Protein AF-A0A966TBZ7-F1 (afdb_monomer_lite)

Structure (mmCIF, N/CA/C/O backbone):
data_AF-A0A966TBZ7-F1
#
_entry.id   AF-A0A966TBZ7-F1
#
loop_
_atom_site.group_PDB
_atom_site.id
_atom_site.type_symbol
_atom_site.label_atom_id
_atom_site.label_alt_id
_atom_site.label_comp_id
_atom_site.label_asym_id
_atom_site.l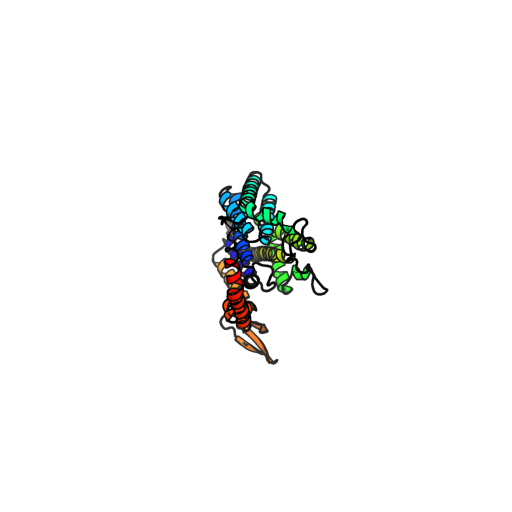abel_entity_id
_atom_site.label_seq_id
_atom_site.pdbx_PDB_ins_code
_atom_site.Cartn_x
_atom_site.Cartn_y
_atom_site.Cartn_z
_atom_site.occupancy
_atom_site.B_iso_or_equiv
_atom_site.auth_seq_id
_atom_site.auth_comp_id
_atom_site.auth_asym_id
_atom_site.auth_atom_id
_atom_site.pdbx_PDB_model_num
ATOM 1 N N . PHE A 1 1 ? -7.008 -2.023 19.910 1.00 55.25 1 PHE A N 1
ATOM 2 C CA . PHE A 1 1 ? -7.250 -2.428 18.511 1.00 55.25 1 PHE A CA 1
ATOM 3 C C . PHE A 1 1 ? -5.936 -2.998 17.977 1.00 55.25 1 PHE A C 1
ATOM 5 O O . PHE A 1 1 ? -4.945 -2.285 18.073 1.00 55.25 1 PHE A O 1
ATOM 12 N N . PRO A 1 2 ? -5.896 -4.244 17.483 1.00 62.69 2 PRO A N 1
ATOM 13 C CA . PRO A 1 2 ? -4.699 -4.915 16.945 1.00 62.69 2 PRO A CA 1
ATOM 14 C C . PRO A 1 2 ? -4.428 -4.479 15.497 1.00 62.69 2 PRO A C 1
ATOM 16 O O . PRO A 1 2 ? -4.454 -5.266 14.552 1.00 62.69 2 PRO A O 1
ATOM 19 N N . ILE A 1 3 ? -4.337 -3.166 15.287 1.00 76.56 3 ILE A N 1
ATOM 20 C CA . ILE A 1 3 ? -4.170 -2.611 13.941 1.00 76.56 3 ILE A CA 1
ATOM 21 C C . ILE A 1 3 ? -2.874 -3.137 13.303 1.00 76.56 3 ILE A C 1
ATOM 23 O O . ILE A 1 3 ? -2.962 -3.589 12.166 1.00 76.56 3 ILE A O 1
ATOM 27 N N . PRO A 1 4 ? -1.714 -3.176 13.992 1.00 82.31 4 PRO A N 1
ATOM 28 C CA . PRO A 1 4 ? -0.469 -3.634 13.375 1.00 82.31 4 PRO A CA 1
ATOM 29 C C . PRO A 1 4 ? -0.543 -5.055 12.800 1.00 82.31 4 PRO A C 1
ATOM 31 O O . PRO A 1 4 ? -0.144 -5.265 11.661 1.00 82.31 4 PRO A O 1
ATOM 34 N N . GLU A 1 5 ? -1.102 -6.016 13.536 1.00 85.31 5 GLU A N 1
ATOM 35 C CA . GLU A 1 5 ? -1.188 -7.417 13.110 1.00 85.31 5 GLU A CA 1
ATOM 36 C C . GLU A 1 5 ? -2.083 -7.580 11.875 1.00 85.31 5 GLU A C 1
ATOM 38 O O . GLU A 1 5 ? -1.737 -8.291 10.931 1.00 85.31 5 GLU A O 1
ATOM 43 N N . LEU A 1 6 ? -3.217 -6.874 11.850 1.00 86.88 6 LEU A N 1
ATOM 44 C CA . LEU A 1 6 ? -4.130 -6.864 10.707 1.00 86.88 6 LEU A CA 1
ATOM 45 C C . LEU A 1 6 ? -3.491 -6.208 9.476 1.00 86.88 6 LEU A C 1
ATOM 47 O O . LEU A 1 6 ? -3.660 -6.702 8.361 1.00 86.88 6 LEU A O 1
ATOM 51 N N . LEU A 1 7 ? -2.725 -5.129 9.665 1.00 90.50 7 LEU A N 1
ATOM 52 C CA . LEU A 1 7 ? -1.999 -4.481 8.573 1.00 90.50 7 LEU A CA 1
ATOM 53 C C . LEU A 1 7 ? -0.899 -5.382 8.003 1.00 90.50 7 LEU A C 1
ATOM 55 O O . LEU A 1 7 ? -0.680 -5.369 6.792 1.00 90.50 7 LEU A O 1
ATOM 59 N N . THR A 1 8 ? -0.256 -6.213 8.826 1.00 90.38 8 THR A N 1
ATOM 60 C CA . THR A 1 8 ? 0.705 -7.218 8.346 1.00 90.38 8 THR A CA 1
ATOM 61 C C . THR A 1 8 ? 0.024 -8.224 7.421 1.00 90.38 8 THR A C 1
ATOM 63 O O . THR A 1 8 ? 0.520 -8.483 6.328 1.00 90.38 8 THR A O 1
ATOM 66 N N . LEU A 1 9 ? -1.150 -8.737 7.800 1.00 90.25 9 LEU A N 1
ATOM 67 C CA . LEU A 1 9 ? -1.912 -9.672 6.962 1.00 90.25 9 LEU A CA 1
ATOM 68 C C . LEU A 1 9 ? -2.377 -9.017 5.658 1.00 90.25 9 LEU A C 1
ATOM 70 O O . LEU A 1 9 ? -2.267 -9.615 4.592 1.00 90.25 9 LEU A O 1
ATOM 74 N N . ALA A 1 10 ? -2.823 -7.763 5.723 1.00 93.69 10 ALA A N 1
ATOM 75 C CA . ALA A 1 10 ? -3.178 -6.994 4.536 1.00 93.69 10 ALA A CA 1
ATOM 76 C C . ALA A 1 10 ? -1.975 -6.740 3.610 1.00 93.69 10 ALA A C 1
ATOM 78 O O . ALA A 1 10 ? -2.114 -6.798 2.391 1.00 93.69 10 ALA A O 1
ATOM 79 N N . SER A 1 11 ? -0.791 -6.509 4.185 1.00 93.88 11 SER A N 1
ATOM 80 C CA . SER A 1 11 ? 0.458 -6.345 3.434 1.00 93.88 11 SER A CA 1
ATOM 81 C C . SER A 1 11 ? 0.825 -7.626 2.688 1.00 93.88 11 SER A C 1
ATOM 83 O O . SER A 1 11 ? 1.231 -7.551 1.535 1.00 93.88 11 SER A O 1
ATOM 85 N N . VAL A 1 12 ? 0.622 -8.803 3.292 1.00 93.50 12 VAL A N 1
ATOM 86 C CA . VAL A 1 12 ? 0.826 -10.093 2.609 1.00 93.50 12 VAL A CA 1
ATOM 87 C C . VAL A 1 12 ? -0.109 -10.230 1.406 1.00 93.50 12 VAL A C 1
ATOM 89 O O . VAL A 1 12 ? 0.354 -10.574 0.325 1.00 93.50 12 VAL A O 1
ATOM 92 N N . VAL A 1 13 ? -1.398 -9.900 1.552 1.00 93.94 13 VAL A N 1
ATOM 93 C CA . VAL A 1 13 ? -2.348 -9.932 0.422 1.00 93.94 13 VAL A CA 1
ATOM 94 C C . VAL A 1 13 ? -1.907 -8.986 -0.701 1.00 93.94 13 VAL A C 1
ATOM 96 O O . VAL A 1 13 ? -1.895 -9.388 -1.858 1.00 93.94 13 VAL A O 1
ATOM 99 N N . PHE A 1 14 ? -1.481 -7.764 -0.365 1.00 95.38 14 PHE A N 1
ATOM 100 C CA . PHE A 1 14 ? -0.958 -6.800 -1.338 1.00 95.38 14 PHE A CA 1
ATOM 101 C C . PHE A 1 14 ? 0.307 -7.301 -2.056 1.00 95.38 14 PHE A C 1
ATOM 103 O O . PHE A 1 14 ? 0.443 -7.122 -3.263 1.00 95.38 14 PHE A O 1
ATOM 110 N N . LEU A 1 15 ? 1.232 -7.943 -1.334 1.00 94.44 15 LEU A N 1
ATOM 111 C CA . LEU A 1 15 ? 2.479 -8.455 -1.909 1.00 94.44 15 LEU A CA 1
ATOM 112 C C . LEU A 1 15 ? 2.244 -9.539 -2.970 1.00 94.44 15 LEU A C 1
ATOM 114 O O . LEU A 1 15 ? 2.992 -9.585 -3.948 1.00 94.44 15 LEU A O 1
ATOM 118 N N . TYR A 1 16 ? 1.216 -10.372 -2.787 1.00 92.12 16 TYR A N 1
ATOM 119 C CA . TYR A 1 16 ? 0.833 -11.455 -3.702 1.00 92.12 16 TYR A CA 1
ATOM 120 C C . TYR A 1 16 ? -0.204 -11.049 -4.761 1.00 92.12 16 TYR A C 1
ATOM 122 O O . TYR A 1 16 ? -0.665 -11.896 -5.525 1.00 92.12 16 TYR A O 1
ATOM 130 N N . ASP A 1 17 ? -0.591 -9.775 -4.825 1.00 91.19 17 ASP A N 1
ATOM 131 C CA . ASP A 1 17 ? -1.503 -9.285 -5.854 1.00 91.19 17 ASP A CA 1
ATOM 132 C C . ASP A 1 17 ? -0.815 -9.314 -7.228 1.00 91.19 17 ASP A C 1
ATOM 134 O O . ASP A 1 17 ? 0.108 -8.548 -7.476 1.00 91.19 17 ASP A O 1
ATOM 138 N N . GLU A 1 18 ? -1.254 -10.193 -8.128 1.00 88.25 18 GLU A N 1
ATOM 139 C CA . GLU A 1 18 ? -0.713 -10.328 -9.489 1.00 88.25 18 GLU A CA 1
ATOM 140 C C . GLU A 1 18 ? -1.414 -9.429 -10.525 1.00 88.25 18 GLU A C 1
ATOM 142 O O . GLU A 1 18 ? -1.103 -9.505 -11.713 1.00 88.25 18 GLU A O 1
ATOM 147 N N . SER A 1 19 ? -2.356 -8.570 -10.116 1.00 89.06 19 SER A N 1
ATOM 148 C CA . SER A 1 19 ? -3.121 -7.723 -11.048 1.00 89.06 19 SER A CA 1
ATOM 149 C C . SER A 1 19 ? -2.297 -6.609 -11.709 1.00 89.06 19 SER A C 1
ATOM 151 O O . SER A 1 19 ? -2.733 -6.001 -12.687 1.00 89.06 19 SER A O 1
ATOM 153 N N . PHE A 1 20 ? -1.090 -6.345 -11.206 1.00 90.88 20 PHE A N 1
ATOM 154 C CA . PHE A 1 20 ? -0.140 -5.393 -11.773 1.00 90.88 20 PHE A CA 1
ATOM 155 C C . PHE A 1 20 ? 1.296 -5.874 -11.572 1.00 90.88 20 PHE A C 1
ATOM 157 O O . PHE A 1 20 ? 1.606 -6.559 -10.602 1.00 90.88 20 PHE A O 1
ATOM 164 N N . THR A 1 21 ? 2.197 -5.505 -12.481 1.00 87.56 21 THR A N 1
ATOM 165 C CA . THR A 1 21 ? 3.523 -6.144 -12.533 1.00 87.56 21 THR A CA 1
ATOM 166 C C . THR A 1 21 ? 4.695 -5.174 -12.672 1.00 87.56 21 THR A C 1
ATOM 168 O O . THR A 1 21 ? 5.832 -5.589 -12.509 1.00 87.56 21 THR A O 1
ATOM 171 N N . ILE A 1 22 ? 4.435 -3.889 -12.939 1.00 87.62 22 ILE A N 1
ATOM 172 C CA . ILE A 1 22 ? 5.467 -2.848 -13.126 1.00 87.62 22 ILE A CA 1
ATOM 173 C C . ILE A 1 22 ? 5.133 -1.535 -12.402 1.00 87.62 22 ILE A C 1
ATOM 175 O O . ILE A 1 22 ? 5.799 -0.519 -12.593 1.00 87.62 22 ILE A O 1
ATOM 179 N N . TYR A 1 23 ? 4.062 -1.508 -11.602 1.00 91.44 23 TYR A N 1
ATOM 180 C CA . TYR A 1 23 ? 3.631 -0.269 -10.946 1.00 91.44 23 TYR A CA 1
ATOM 181 C C . TYR A 1 23 ? 4.418 0.004 -9.660 1.00 91.44 23 TYR A C 1
ATOM 183 O O . TYR A 1 23 ? 4.692 1.170 -9.376 1.00 91.44 23 TYR A O 1
ATOM 191 N N . GLY A 1 24 ? 4.840 -1.039 -8.936 1.00 92.31 24 GLY A N 1
ATOM 192 C CA . GLY A 1 24 ? 5.682 -0.943 -7.738 1.00 92.31 24 GLY A CA 1
ATOM 193 C C . GLY A 1 24 ? 5.082 -1.618 -6.499 1.00 92.31 24 GLY A C 1
ATOM 194 O O . GLY A 1 24 ? 3.872 -1.633 -6.306 1.00 92.31 24 GLY A O 1
ATOM 195 N N . GLY A 1 25 ? 5.936 -2.145 -5.618 1.00 91.62 25 GLY A N 1
ATOM 196 C CA . GLY A 1 25 ? 5.582 -2.519 -4.241 1.00 91.62 25 GLY A CA 1
ATOM 197 C C . GLY A 1 25 ? 5.135 -3.965 -4.003 1.00 91.62 25 GLY A C 1
ATOM 198 O O . GLY A 1 25 ? 5.390 -4.470 -2.914 1.00 91.62 25 GLY A O 1
ATOM 199 N N . ASN A 1 26 ? 4.512 -4.637 -4.974 1.00 94.38 26 ASN A N 1
ATOM 200 C CA . ASN A 1 26 ? 4.224 -6.077 -4.893 1.00 94.38 26 ASN A CA 1
ATOM 201 C C . ASN A 1 26 ? 5.410 -6.923 -5.393 1.00 94.38 26 ASN A C 1
ATOM 203 O O . ASN A 1 26 ? 6.320 -6.403 -6.043 1.00 94.38 26 ASN A O 1
ATOM 207 N N . ILE A 1 27 ? 5.378 -8.236 -5.135 1.00 92.56 27 ILE A N 1
ATOM 208 C CA . ILE A 1 27 ? 6.477 -9.156 -5.479 1.00 92.56 27 ILE A CA 1
ATOM 209 C C . ILE A 1 27 ? 6.773 -9.127 -6.982 1.00 92.56 27 ILE A C 1
ATOM 211 O O . ILE A 1 27 ? 7.938 -9.068 -7.376 1.00 92.56 27 ILE A O 1
ATOM 215 N N . ALA A 1 28 ? 5.730 -9.115 -7.817 1.00 90.31 28 ALA A N 1
ATOM 216 C CA . ALA A 1 28 ? 5.886 -8.996 -9.259 1.00 90.31 28 ALA A CA 1
ATOM 217 C C . ALA A 1 28 ? 6.684 -7.735 -9.623 1.00 90.31 28 ALA A C 1
ATOM 219 O O . ALA A 1 28 ? 7.756 -7.842 -10.211 1.00 90.31 28 ALA A O 1
ATOM 220 N N . SER A 1 29 ? 6.242 -6.550 -9.194 1.00 92.00 29 SER A N 1
ATOM 221 C CA . SER A 1 29 ? 6.941 -5.297 -9.505 1.00 92.00 29 SER A CA 1
ATOM 222 C C . SER A 1 29 ? 8.378 -5.287 -8.991 1.00 92.00 29 SER A C 1
ATOM 224 O O . SER A 1 29 ? 9.271 -4.825 -9.698 1.00 92.00 29 SER A O 1
ATOM 226 N N . THR A 1 30 ? 8.640 -5.830 -7.798 1.00 91.50 30 THR A N 1
ATOM 227 C CA . THR A 1 30 ? 10.013 -5.972 -7.294 1.00 91.50 30 THR A CA 1
ATOM 228 C C . THR A 1 30 ? 10.869 -6.803 -8.254 1.00 91.50 30 THR A C 1
ATOM 230 O O . THR A 1 30 ? 11.986 -6.408 -8.575 1.00 91.50 30 THR A O 1
ATOM 233 N N . MET A 1 31 ? 10.338 -7.915 -8.768 1.00 87.56 31 MET A N 1
ATOM 234 C CA . MET A 1 31 ? 11.021 -8.765 -9.748 1.00 87.56 31 MET A CA 1
ATOM 235 C C . MET A 1 31 ? 11.154 -8.135 -11.139 1.00 87.56 31 MET A C 1
ATOM 237 O O . MET A 1 31 ? 12.095 -8.477 -11.853 1.00 87.56 31 MET A O 1
ATOM 241 N N . ALA A 1 32 ? 10.298 -7.171 -11.488 1.00 87.12 32 ALA A N 1
ATOM 242 C CA . ALA A 1 32 ? 10.442 -6.340 -12.685 1.00 87.12 32 ALA A CA 1
ATOM 243 C C . ALA A 1 32 ? 11.522 -5.247 -12.564 1.00 87.12 32 ALA A C 1
ATOM 245 O O . ALA A 1 32 ? 11.797 -4.560 -13.545 1.00 87.12 32 ALA A O 1
ATOM 246 N N . GLY A 1 33 ? 12.130 -5.067 -11.384 1.00 87.62 33 GLY A N 1
ATOM 247 C CA . GLY A 1 33 ? 13.179 -4.071 -11.144 1.00 87.62 33 GLY A CA 1
ATOM 248 C C . GLY A 1 33 ? 12.802 -2.950 -10.170 1.00 87.62 33 GLY A C 1
ATOM 249 O O . GLY A 1 33 ? 13.638 -2.102 -9.867 1.00 87.62 33 GLY A O 1
ATOM 250 N N . GLU A 1 34 ? 11.588 -2.949 -9.609 1.00 91.31 34 GLU A N 1
ATOM 251 C CA . GLU A 1 34 ? 11.092 -1.909 -8.687 1.00 91.31 34 GLU A CA 1
ATOM 252 C C . GLU A 1 34 ? 11.569 -2.111 -7.231 1.00 91.31 34 GLU A C 1
ATOM 254 O O . GLU A 1 34 ? 10.805 -2.024 -6.258 1.00 91.31 34 GLU A O 1
ATOM 259 N N . PHE A 1 35 ? 12.859 -2.405 -7.057 1.00 91.50 35 PHE A N 1
ATOM 260 C CA . PHE A 1 35 ? 13.475 -2.668 -5.751 1.00 91.50 35 PHE A CA 1
ATOM 261 C C . PHE A 1 35 ? 13.463 -1.431 -4.848 1.00 91.50 35 PHE A C 1
ATOM 263 O O . PHE A 1 35 ? 13.034 -1.492 -3.694 1.00 91.50 35 PHE A O 1
ATOM 270 N N . SER A 1 36 ? 13.889 -0.289 -5.389 1.00 94.69 36 SER A N 1
ATOM 271 C CA . SER A 1 36 ? 13.936 0.993 -4.679 1.00 94.69 36 SER A CA 1
ATOM 272 C C . SER A 1 36 ? 12.542 1.462 -4.254 1.00 94.69 36 SER A C 1
ATOM 274 O O . SER A 1 36 ? 12.377 1.965 -3.140 1.00 94.69 36 SER A O 1
ATOM 276 N N . PHE A 1 37 ? 11.517 1.209 -5.077 1.00 95.62 37 PHE A N 1
ATOM 277 C CA . PHE A 1 37 ? 10.117 1.448 -4.720 1.00 95.62 37 PHE A CA 1
ATOM 278 C C . PHE A 1 37 ? 9.720 0.634 -3.484 1.00 95.62 37 PHE A C 1
ATOM 280 O O . PHE A 1 37 ? 9.142 1.173 -2.545 1.00 95.62 37 PHE A O 1
ATOM 287 N N . SER A 1 38 ? 10.058 -0.657 -3.462 1.00 95.44 38 SER A N 1
ATOM 288 C CA . SER A 1 38 ? 9.692 -1.589 -2.384 1.00 95.44 38 SER A CA 1
ATOM 289 C C . SER A 1 38 ? 10.377 -1.239 -1.053 1.00 95.44 38 SER A C 1
ATOM 291 O O . SER A 1 38 ? 9.741 -1.254 0.007 1.00 95.44 38 SER A O 1
ATOM 293 N N . ILE A 1 39 ? 11.654 -0.838 -1.107 1.00 96.56 39 ILE A N 1
AT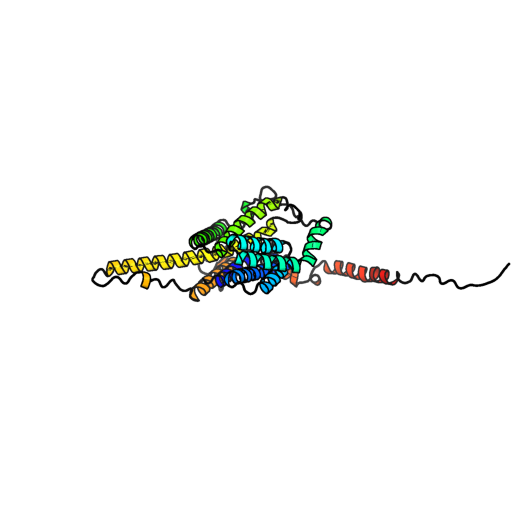OM 294 C CA . ILE A 1 39 ? 12.401 -0.305 0.047 1.00 96.56 39 ILE A CA 1
ATOM 295 C C . ILE A 1 39 ? 11.732 0.974 0.559 1.00 96.56 39 ILE A C 1
ATOM 297 O O . ILE A 1 39 ? 11.425 1.098 1.747 1.00 96.56 39 ILE A O 1
ATOM 301 N N . SER A 1 40 ? 11.457 1.913 -0.349 1.00 97.75 40 SER A N 1
ATOM 302 C CA . SER A 1 40 ? 10.842 3.193 -0.013 1.00 97.75 40 SER A CA 1
ATOM 303 C C . SER A 1 40 ? 9.450 3.028 0.602 1.00 97.75 40 SER A C 1
ATOM 305 O O . SER A 1 40 ? 9.147 3.680 1.602 1.00 97.75 40 SER A O 1
ATOM 307 N N . LEU A 1 41 ? 8.625 2.129 0.053 1.00 97.38 41 LEU A N 1
ATOM 308 C CA . LEU A 1 41 ? 7.280 1.831 0.544 1.00 97.38 41 LEU A CA 1
ATOM 309 C C . LEU A 1 41 ? 7.315 1.226 1.952 1.00 97.38 41 LEU A C 1
ATOM 311 O O . LEU A 1 41 ? 6.538 1.633 2.814 1.00 97.38 41 LEU A O 1
ATOM 315 N N . SER A 1 42 ? 8.252 0.312 2.215 1.00 96.25 42 SER A N 1
ATOM 316 C CA . SER A 1 42 ? 8.445 -0.272 3.549 1.00 96.25 42 SER A CA 1
ATOM 317 C C . SER A 1 42 ? 8.807 0.801 4.583 1.00 96.25 42 SER A C 1
ATOM 319 O O . SER A 1 42 ? 8.218 0.862 5.666 1.00 96.25 42 SER A O 1
ATOM 321 N N . LEU A 1 43 ? 9.722 1.709 4.221 1.00 98.19 43 LEU A N 1
ATOM 322 C CA . LEU A 1 43 ? 10.076 2.866 5.047 1.00 98.19 43 LEU A CA 1
ATOM 323 C C . LEU A 1 43 ? 8.900 3.837 5.216 1.00 98.19 43 LEU A C 1
ATOM 325 O O . LEU A 1 43 ? 8.737 4.393 6.298 1.00 98.19 43 LEU A O 1
ATOM 329 N N . ALA A 1 44 ? 8.057 4.022 4.195 1.00 97.81 44 ALA A N 1
ATOM 330 C CA . ALA A 1 44 ? 6.873 4.878 4.271 1.00 97.81 44 ALA A CA 1
ATOM 331 C C . ALA A 1 44 ? 5.853 4.339 5.283 1.00 97.81 44 ALA A C 1
ATOM 333 O O . ALA A 1 44 ? 5.378 5.092 6.132 1.00 97.81 44 ALA A O 1
ATOM 334 N N . VAL A 1 45 ? 5.559 3.033 5.255 1.00 95.88 45 VAL A N 1
ATOM 335 C CA . VAL A 1 45 ? 4.648 2.388 6.219 1.00 95.88 45 VAL A CA 1
ATOM 336 C C . VAL A 1 45 ? 5.180 2.526 7.650 1.00 95.88 45 VAL A C 1
ATOM 338 O O . VAL A 1 45 ? 4.437 2.936 8.547 1.00 95.88 45 VAL A O 1
ATOM 341 N N . LEU A 1 46 ? 6.479 2.278 7.864 1.00 96.38 46 LEU A N 1
ATOM 342 C CA . LEU A 1 46 ? 7.133 2.527 9.154 1.00 96.38 46 LEU A CA 1
ATOM 343 C C . LEU A 1 46 ? 7.045 4.010 9.556 1.00 96.38 46 LEU A C 1
ATOM 345 O O . LEU A 1 46 ? 6.724 4.329 10.702 1.00 96.38 46 LEU A O 1
ATOM 349 N N . GLY A 1 47 ? 7.291 4.916 8.609 1.00 97.12 47 GLY A N 1
ATOM 350 C CA . GLY A 1 47 ? 7.210 6.362 8.785 1.00 97.12 47 GLY A CA 1
ATOM 351 C C . GLY A 1 47 ? 5.825 6.820 9.238 1.00 97.12 47 GLY A C 1
ATOM 352 O O . GLY A 1 47 ? 5.729 7.591 10.191 1.00 97.12 47 GLY A O 1
ATOM 353 N N . PHE A 1 48 ? 4.749 6.296 8.642 1.00 96.69 48 PHE A N 1
ATOM 354 C CA . PHE A 1 48 ? 3.380 6.587 9.073 1.00 96.69 48 PHE A CA 1
ATOM 355 C C . PHE A 1 48 ? 3.088 6.059 10.479 1.00 96.69 48 PHE A C 1
ATOM 357 O O . PHE A 1 48 ? 2.506 6.782 11.287 1.00 96.69 48 PHE A O 1
ATOM 364 N N . GLY A 1 49 ? 3.544 4.849 10.818 1.00 94.81 49 GLY A N 1
ATOM 365 C CA . GLY A 1 49 ? 3.426 4.318 12.180 1.00 94.81 49 GLY A CA 1
ATOM 366 C C . GLY A 1 49 ? 4.130 5.202 13.217 1.00 94.81 49 GLY A C 1
ATOM 367 O O . GLY A 1 49 ? 3.547 5.564 14.243 1.00 94.81 49 GLY A O 1
ATOM 368 N N . LEU A 1 50 ? 5.364 5.626 12.922 1.00 96.50 50 LEU A N 1
ATOM 369 C CA . LEU A 1 50 ? 6.135 6.541 13.769 1.00 96.50 50 LEU A CA 1
ATOM 370 C C . LEU A 1 50 ? 5.518 7.943 13.841 1.00 96.50 50 LEU A C 1
ATOM 372 O O . LEU A 1 50 ? 5.597 8.584 14.890 1.00 96.50 50 LEU A O 1
ATOM 376 N N . LEU A 1 51 ? 4.897 8.425 12.764 1.00 96.06 51 LEU A N 1
ATOM 377 C CA . LEU A 1 51 ? 4.190 9.706 12.728 1.00 96.06 51 LEU A CA 1
ATOM 378 C C . LEU A 1 51 ? 2.946 9.682 13.616 1.00 96.06 51 LEU A C 1
ATOM 380 O O . LEU A 1 51 ? 2.761 10.589 14.424 1.00 96.06 51 LEU A O 1
ATOM 384 N N . ILE A 1 52 ? 2.141 8.621 13.531 1.00 94.44 52 ILE A N 1
ATOM 385 C CA . ILE A 1 52 ? 0.973 8.426 14.401 1.00 94.44 52 ILE A CA 1
ATOM 386 C C . ILE A 1 52 ? 1.416 8.372 15.869 1.00 94.44 52 ILE A C 1
ATOM 388 O O . ILE A 1 52 ? 0.827 9.044 16.717 1.00 94.44 52 ILE A O 1
ATOM 392 N N . ARG A 1 53 ? 2.501 7.644 16.181 1.00 94.12 53 ARG A N 1
ATOM 393 C CA . ARG A 1 53 ? 3.087 7.646 17.533 1.00 94.12 53 ARG A CA 1
ATOM 394 C C . ARG A 1 53 ? 3.529 9.049 17.955 1.00 94.12 53 ARG A C 1
ATOM 396 O O . ARG A 1 53 ? 3.235 9.471 19.069 1.00 94.12 53 ARG A O 1
ATOM 403 N N . ALA A 1 54 ? 4.189 9.792 17.069 1.00 95.19 54 ALA A N 1
ATOM 404 C CA . ALA A 1 54 ? 4.632 11.156 17.342 1.00 95.19 54 ALA A CA 1
ATOM 405 C C . ALA A 1 54 ? 3.462 12.133 17.557 1.00 95.19 54 ALA A C 1
ATOM 407 O O . ALA A 1 54 ? 3.612 13.086 18.317 1.00 95.19 54 ALA A O 1
ATOM 408 N N . PHE A 1 55 ? 2.296 11.914 16.946 1.00 94.31 55 PHE A N 1
ATOM 409 C CA . PHE A 1 55 ? 1.097 12.715 17.218 1.00 94.31 55 PHE A CA 1
ATOM 410 C C . PHE A 1 55 ? 0.466 12.400 18.572 1.00 94.31 55 PHE A C 1
ATOM 412 O O . PHE A 1 55 ? -0.000 13.320 19.233 1.00 94.31 55 PHE A O 1
ATOM 419 N N . ASN A 1 56 ? 0.506 11.143 19.016 1.00 92.44 56 ASN A N 1
ATOM 420 C CA . ASN A 1 56 ? -0.027 10.752 20.324 1.00 92.44 56 ASN A CA 1
ATOM 421 C C . ASN A 1 56 ? 0.905 11.140 21.483 1.00 92.44 56 ASN A C 1
ATOM 423 O O . ASN A 1 56 ? 0.464 11.664 22.500 1.00 92.44 56 ASN A O 1
ATOM 427 N N . GLU A 1 57 ? 2.204 10.872 21.341 1.00 93.31 57 GLU A N 1
ATOM 428 C CA . GLU A 1 57 ? 3.181 11.011 22.429 1.00 93.31 57 GLU A CA 1
ATOM 429 C C . GLU A 1 57 ? 3.984 12.316 22.359 1.00 93.31 57 GLU A C 1
ATOM 431 O O . GLU A 1 57 ? 4.631 12.710 23.330 1.00 93.31 57 GLU A O 1
ATOM 436 N N . HIS A 1 58 ? 4.000 12.982 21.200 1.00 89.38 58 HIS A N 1
ATOM 437 C CA . HIS A 1 58 ? 4.838 14.154 20.915 1.00 89.38 58 HIS A CA 1
ATOM 438 C C . HIS A 1 58 ? 6.349 13.923 21.092 1.00 89.38 58 HIS A C 1
ATOM 440 O O . HIS A 1 58 ? 7.114 14.878 21.261 1.00 89.38 58 HIS A O 1
ATOM 446 N N . ARG A 1 59 ? 6.788 12.662 20.996 1.00 91.38 59 ARG A N 1
ATOM 447 C CA . ARG A 1 59 ? 8.186 12.209 21.070 1.00 91.38 59 ARG A CA 1
ATOM 448 C C . ARG A 1 59 ? 8.631 11.578 19.747 1.00 91.38 59 ARG A C 1
ATOM 450 O O . ARG A 1 59 ? 7.815 11.257 18.891 1.00 91.38 59 ARG A O 1
ATOM 457 N N . GLY A 1 60 ? 9.944 11.421 19.566 1.00 94.19 60 GLY A N 1
ATOM 458 C CA . GLY A 1 60 ? 10.512 10.697 18.419 1.00 94.19 60 GLY A CA 1
ATOM 459 C C . GLY A 1 60 ? 10.496 11.441 17.078 1.00 94.19 60 GLY A C 1
ATOM 460 O O . GLY A 1 60 ? 10.768 10.823 16.057 1.00 94.19 60 GLY A O 1
ATOM 461 N N . LYS A 1 61 ? 10.236 12.756 17.068 1.00 95.56 61 LYS A N 1
ATOM 462 C CA . LYS A 1 61 ? 10.107 13.577 15.846 1.00 95.56 61 LYS A CA 1
ATOM 463 C C . LYS A 1 61 ? 11.289 13.430 14.883 1.00 95.56 61 LYS A C 1
ATOM 465 O O . LYS A 1 61 ? 11.080 13.300 13.686 1.00 95.56 61 LYS A O 1
ATOM 470 N N . MET A 1 62 ? 12.516 13.435 15.409 1.00 96.50 62 MET A N 1
ATOM 471 C CA . MET A 1 62 ? 13.734 13.356 14.591 1.00 96.50 62 MET A CA 1
ATOM 472 C C . MET A 1 62 ? 13.888 11.989 13.925 1.00 96.50 62 MET A C 1
ATOM 474 O O . MET A 1 62 ? 14.222 11.920 12.748 1.00 96.50 62 MET A O 1
ATOM 478 N N . LEU A 1 63 ? 13.576 10.907 14.646 1.00 97.75 63 LEU A N 1
ATOM 479 C CA . LEU A 1 63 ? 13.574 9.565 14.071 1.00 97.75 63 LEU A CA 1
ATOM 480 C C . LEU A 1 63 ? 12.497 9.445 12.987 1.00 97.75 63 LEU A C 1
ATOM 482 O O . LEU A 1 63 ? 12.779 8.937 11.909 1.00 97.75 63 LEU A O 1
ATOM 486 N N . THR A 1 64 ? 11.287 9.959 13.235 1.00 97.94 64 THR A N 1
ATOM 487 C CA . THR A 1 64 ? 10.225 9.983 12.219 1.00 97.94 64 THR A CA 1
ATOM 488 C C . THR A 1 64 ? 10.662 10.764 10.980 1.00 97.94 64 THR A C 1
ATOM 490 O O . THR A 1 64 ? 10.501 10.272 9.869 1.00 97.94 64 THR A O 1
ATOM 493 N N . ALA A 1 65 ? 11.263 11.945 11.155 1.00 98.12 65 ALA A N 1
ATOM 494 C CA . ALA A 1 65 ? 11.771 12.754 10.050 1.00 98.12 65 ALA A CA 1
ATOM 495 C C . ALA A 1 65 ? 12.873 12.041 9.257 1.00 98.12 65 ALA A C 1
ATOM 497 O O . ALA A 1 65 ? 12.850 12.077 8.031 1.00 98.12 65 ALA A O 1
ATOM 498 N N . LEU A 1 66 ? 13.794 11.354 9.941 1.00 98.31 66 LEU A N 1
ATOM 499 C CA . LEU A 1 66 ? 14.837 10.552 9.304 1.00 98.31 66 LEU A CA 1
ATOM 500 C C . LEU A 1 66 ? 14.235 9.425 8.457 1.00 98.31 66 LEU A C 1
ATOM 502 O O . LEU A 1 66 ? 14.606 9.278 7.301 1.00 98.31 66 LEU A O 1
ATOM 506 N N . ILE A 1 67 ? 13.280 8.661 8.995 1.00 98.50 67 ILE A N 1
ATOM 507 C CA . ILE A 1 67 ? 12.638 7.560 8.259 1.00 98.50 67 ILE A CA 1
ATOM 508 C C . ILE A 1 67 ? 11.837 8.080 7.055 1.00 98.50 67 ILE A C 1
ATOM 510 O O . ILE A 1 67 ? 11.933 7.508 5.970 1.00 98.50 67 ILE A O 1
ATOM 514 N N . VAL A 1 68 ? 11.105 9.191 7.207 1.00 98.25 68 VAL A N 1
ATOM 515 C CA . VAL A 1 68 ? 10.404 9.851 6.090 1.00 98.25 68 VAL A CA 1
ATOM 516 C C . VAL A 1 68 ? 11.398 10.330 5.025 1.00 98.25 68 VAL A C 1
ATOM 518 O O . VAL A 1 68 ? 11.164 10.112 3.839 1.00 98.25 68 VAL A O 1
ATOM 521 N N . ALA A 1 69 ? 12.531 10.917 5.425 1.00 98.00 69 ALA A N 1
ATOM 522 C CA . ALA A 1 69 ? 13.579 11.341 4.497 1.00 98.00 69 ALA A CA 1
ATOM 523 C C . ALA A 1 69 ? 14.226 10.156 3.768 1.00 98.00 69 ALA A C 1
ATOM 525 O O . ALA A 1 69 ? 14.428 10.231 2.561 1.00 98.00 69 ALA A O 1
ATOM 526 N N . LEU A 1 70 ? 14.510 9.050 4.463 1.00 98.06 70 LEU A N 1
ATOM 527 C CA . LEU A 1 70 ? 15.054 7.836 3.848 1.00 98.06 70 LEU A CA 1
ATOM 528 C C . LEU A 1 70 ? 14.070 7.213 2.853 1.00 98.06 70 LEU A C 1
ATOM 530 O O . LEU A 1 70 ? 14.486 6.784 1.779 1.00 98.06 70 LEU A O 1
ATOM 534 N N . SER A 1 71 ? 12.771 7.203 3.169 1.00 98.00 71 SER A N 1
ATOM 535 C CA . SER A 1 71 ? 11.731 6.791 2.220 1.00 98.00 71 SER A CA 1
ATOM 536 C C . SER A 1 71 ? 11.764 7.680 0.971 1.00 98.00 71 SER A C 1
ATOM 538 O O . SER A 1 71 ? 11.904 7.169 -0.142 1.00 98.00 71 SER A O 1
ATOM 540 N N . ALA A 1 72 ? 11.747 9.003 1.151 1.00 95.88 72 ALA A N 1
ATOM 541 C CA . ALA A 1 72 ? 11.795 9.971 0.058 1.00 95.88 72 ALA A CA 1
ATOM 542 C C . ALA A 1 72 ? 13.056 9.840 -0.819 1.00 95.88 72 ALA A C 1
ATOM 544 O O . ALA A 1 72 ? 12.955 9.871 -2.042 1.00 95.88 72 ALA A O 1
ATOM 545 N N . LEU A 1 73 ? 14.227 9.646 -0.204 1.00 96.19 73 LEU A N 1
ATOM 546 C CA . LEU A 1 73 ? 15.510 9.450 -0.891 1.00 96.19 73 LEU A CA 1
ATOM 547 C C . LEU A 1 73 ? 15.608 8.104 -1.617 1.00 96.19 73 LEU A C 1
ATOM 549 O O . LEU A 1 73 ? 16.388 7.972 -2.555 1.00 96.19 73 LEU A O 1
ATOM 553 N N . SER A 1 74 ? 14.830 7.105 -1.194 1.00 96.31 74 SER A N 1
ATOM 554 C CA . SER A 1 74 ? 14.841 5.783 -1.820 1.00 96.31 74 SER A CA 1
ATOM 555 C C . SER A 1 74 ? 14.088 5.770 -3.150 1.00 96.31 74 SER A C 1
ATOM 557 O O . SER A 1 74 ? 14.505 5.068 -4.065 1.00 96.31 74 SER A O 1
ATOM 559 N N . HIS A 1 75 ? 12.978 6.511 -3.282 1.00 93.38 75 HIS A N 1
ATOM 560 C CA . HIS A 1 75 ? 12.192 6.512 -4.519 1.00 93.38 75 HIS A CA 1
ATOM 561 C C . HIS A 1 75 ? 11.335 7.775 -4.705 1.00 93.38 75 HIS A C 1
ATOM 563 O O . HIS A 1 75 ? 10.457 8.073 -3.894 1.00 93.38 75 HIS A O 1
ATOM 569 N N . GLY A 1 76 ? 11.492 8.456 -5.847 1.00 89.25 76 GLY A N 1
ATOM 570 C CA . GLY A 1 76 ? 10.816 9.730 -6.138 1.00 89.25 76 GLY A CA 1
ATOM 571 C C . GLY A 1 76 ? 9.287 9.653 -6.277 1.00 89.25 76 GLY A C 1
ATOM 572 O O . GLY A 1 76 ? 8.589 10.598 -5.936 1.00 89.25 76 GLY A O 1
ATOM 573 N N . ILE A 1 77 ? 8.724 8.529 -6.726 1.00 90.12 77 ILE A N 1
ATOM 574 C CA . ILE A 1 77 ? 7.252 8.369 -6.781 1.00 90.12 77 ILE A CA 1
ATOM 575 C C . ILE A 1 77 ? 6.668 8.160 -5.376 1.00 90.12 77 ILE A C 1
ATOM 577 O O . ILE A 1 77 ? 5.658 8.763 -5.018 1.00 90.12 77 ILE A O 1
ATOM 581 N N . VAL A 1 78 ? 7.322 7.344 -4.545 1.00 95.31 78 VAL A N 1
ATOM 582 C CA . VAL A 1 78 ? 6.883 7.076 -3.169 1.00 95.31 78 VAL A CA 1
ATOM 583 C C . VAL A 1 78 ? 7.077 8.311 -2.285 1.00 95.31 78 VAL A C 1
ATOM 585 O O . VAL A 1 78 ? 6.319 8.504 -1.339 1.00 95.31 78 VAL A O 1
ATOM 588 N N . LEU A 1 79 ? 8.003 9.208 -2.640 1.00 94.25 79 LEU A N 1
ATOM 589 C CA . LEU A 1 79 ? 8.120 10.542 -2.048 1.00 94.25 79 LEU A CA 1
ATOM 590 C C . LEU A 1 79 ? 6.769 11.282 -2.053 1.00 94.25 79 LEU A C 1
ATOM 592 O O . LEU A 1 79 ? 6.367 11.825 -1.023 1.00 94.25 79 LEU A O 1
ATOM 596 N N . LEU A 1 80 ? 6.035 11.264 -3.174 1.00 92.44 80 LEU A N 1
ATOM 597 C CA . LEU A 1 80 ? 4.711 11.897 -3.269 1.00 92.44 80 LEU A CA 1
ATOM 598 C C . LEU A 1 80 ? 3.714 11.257 -2.295 1.00 92.44 80 LEU A C 1
ATOM 600 O O . LEU A 1 80 ? 2.927 11.957 -1.655 1.00 92.44 80 LEU A O 1
ATOM 604 N N . PHE A 1 81 ? 3.783 9.932 -2.150 1.00 95.88 81 PHE A N 1
ATOM 605 C CA . PHE A 1 81 ? 2.943 9.180 -1.226 1.00 95.88 81 PHE A CA 1
ATOM 606 C C . PHE A 1 81 ? 3.272 9.476 0.247 1.00 95.88 81 PHE A C 1
ATOM 608 O O . PHE A 1 81 ? 2.386 9.727 1.060 1.00 95.88 81 PHE A O 1
ATOM 615 N N . VAL A 1 82 ? 4.550 9.501 0.627 1.00 97.38 82 VAL A N 1
ATOM 616 C CA . VAL A 1 82 ? 4.921 9.720 2.030 1.00 97.38 82 VAL A CA 1
ATOM 617 C C . VAL A 1 82 ? 4.666 11.167 2.460 1.00 97.38 82 VAL A C 1
ATOM 619 O O . VAL A 1 82 ? 4.036 11.388 3.494 1.00 97.38 82 VAL A O 1
ATOM 622 N N . PHE A 1 83 ? 5.058 12.165 1.659 1.00 95.94 83 PHE A N 1
ATOM 623 C CA . PHE A 1 83 ? 4.828 13.573 2.002 1.00 95.94 83 PHE A CA 1
ATOM 624 C C . PHE A 1 83 ? 3.349 13.955 1.916 1.00 95.94 83 PHE A C 1
ATOM 626 O O . PHE A 1 83 ? 2.838 14.597 2.837 1.00 95.94 83 PHE A O 1
ATOM 633 N N . GLY A 1 84 ? 2.643 13.516 0.867 1.00 96.06 84 GLY A N 1
ATOM 634 C CA . GLY A 1 84 ? 1.197 13.712 0.750 1.00 96.06 84 GLY A CA 1
ATOM 635 C C . GLY A 1 84 ? 0.447 13.075 1.920 1.00 96.06 84 GLY A C 1
ATOM 636 O O . GLY A 1 84 ? -0.415 13.712 2.524 1.00 96.06 84 GLY A O 1
ATOM 637 N N . GLY A 1 85 ? 0.845 11.864 2.315 1.00 96.75 85 GLY A N 1
ATOM 638 C CA . GLY A 1 85 ? 0.293 11.170 3.471 1.00 96.75 85 GLY A CA 1
ATOM 639 C C . GLY A 1 85 ? 0.551 11.898 4.790 1.00 96.75 85 GLY A C 1
ATOM 640 O O . GLY A 1 85 ? -0.374 12.018 5.589 1.00 96.75 85 GLY A O 1
ATOM 641 N N . VAL A 1 86 ? 1.760 12.433 5.014 1.00 96.56 86 VAL A N 1
ATOM 642 C CA . VAL A 1 86 ? 2.100 13.210 6.225 1.00 96.56 86 VAL A CA 1
ATOM 643 C C . VAL A 1 86 ? 1.249 14.478 6.313 1.00 96.56 86 VAL A C 1
ATOM 645 O O . VAL A 1 86 ? 0.676 14.753 7.369 1.00 96.56 86 VAL A O 1
ATOM 648 N N . VAL A 1 87 ? 1.141 15.232 5.212 1.00 96.81 87 VAL A N 1
ATOM 649 C CA . VAL A 1 87 ? 0.316 16.449 5.145 1.00 96.81 87 VAL A CA 1
ATOM 650 C C . VAL A 1 87 ? -1.146 16.110 5.412 1.00 96.81 87 VAL A C 1
ATOM 652 O O . VAL A 1 87 ? -1.761 16.724 6.279 1.00 96.81 87 VAL A O 1
ATOM 655 N N . LEU A 1 88 ? -1.689 15.094 4.737 1.00 96.94 88 LEU A N 1
ATOM 656 C CA . LEU A 1 88 ? -3.076 14.678 4.921 1.00 96.94 88 LEU A CA 1
ATOM 657 C C . LEU A 1 88 ? -3.346 14.168 6.343 1.00 96.94 88 LEU A C 1
ATOM 659 O O . LEU A 1 88 ? -4.398 14.430 6.917 1.00 96.94 88 LEU A O 1
ATOM 663 N N . LEU A 1 89 ? -2.409 13.439 6.951 1.00 95.19 89 LEU A N 1
ATOM 664 C CA . LEU A 1 89 ? -2.594 12.966 8.320 1.00 95.19 89 LEU A CA 1
ATOM 665 C C . LEU A 1 89 ? -2.591 14.144 9.299 1.00 95.19 89 LEU A C 1
ATOM 667 O O . LEU A 1 89 ? -3.401 14.168 10.223 1.00 95.19 89 LEU A O 1
ATOM 671 N N . ALA A 1 90 ? -1.730 15.142 9.080 1.00 94.81 90 ALA A N 1
ATOM 672 C CA . ALA A 1 90 ? -1.709 16.364 9.877 1.00 94.81 90 ALA A CA 1
ATOM 673 C C . ALA A 1 90 ? -3.015 17.168 9.744 1.00 94.81 90 ALA A C 1
ATOM 675 O O . ALA A 1 90 ? -3.521 17.667 10.752 1.00 94.81 90 ALA A O 1
ATOM 676 N N . THR A 1 91 ? -3.593 17.254 8.539 1.00 95.56 91 THR A N 1
ATOM 677 C CA . THR A 1 91 ? -4.879 17.938 8.320 1.00 95.56 91 THR A CA 1
ATOM 678 C C . THR A 1 91 ? -6.052 17.184 8.937 1.00 95.56 91 THR A C 1
ATOM 680 O O . THR A 1 91 ? -6.927 17.823 9.505 1.00 95.56 91 THR A O 1
ATOM 683 N N . VAL A 1 92 ? -6.061 15.848 8.906 1.00 94.38 92 VAL A N 1
ATOM 684 C CA . VAL A 1 92 ? -7.097 15.035 9.570 1.00 94.38 92 VAL A CA 1
ATOM 685 C C . VAL A 1 92 ? -6.990 15.117 11.098 1.00 94.38 92 VAL A C 1
ATOM 687 O O . VAL A 1 92 ? -8.006 15.078 11.792 1.00 94.38 92 VAL A O 1
ATOM 690 N N . TRP A 1 93 ? -5.775 15.227 11.646 1.00 93.19 93 TRP A N 1
ATOM 691 C CA . TRP A 1 93 ? -5.571 15.327 13.095 1.00 93.19 93 TRP A CA 1
ATOM 692 C C . TRP A 1 93 ? -5.931 16.706 13.661 1.00 93.19 93 TRP A C 1
ATOM 694 O O . TRP A 1 93 ? -6.384 16.779 14.799 1.00 93.19 93 TRP A O 1
ATOM 704 N N . PHE A 1 94 ? -5.716 17.764 12.870 1.00 90.25 94 PHE A N 1
ATOM 705 C CA . PHE A 1 94 ? -6.078 19.169 13.108 1.00 90.25 94 PHE A CA 1
ATOM 706 C C . PHE A 1 94 ? -5.982 19.649 14.568 1.00 90.25 94 PHE A C 1
ATOM 708 O O . PHE A 1 94 ? -6.935 20.147 15.164 1.00 90.25 94 PHE A O 1
ATOM 715 N N . GLU A 1 95 ? -4.796 19.529 15.157 1.00 92.25 95 GLU A N 1
ATOM 716 C CA . GLU A 1 95 ? -4.510 20.002 16.512 1.00 92.25 95 GLU A CA 1
ATOM 717 C C . GLU A 1 95 ? -3.224 20.811 16.509 1.00 92.25 95 GLU A C 1
ATOM 719 O O . GLU A 1 95 ? -2.224 20.363 15.955 1.00 92.25 95 GLU A O 1
ATOM 724 N N . ARG A 1 96 ? -3.193 21.955 17.206 1.00 90.44 96 ARG A N 1
ATOM 725 C CA . ARG A 1 96 ? -2.025 22.858 17.223 1.00 90.44 96 ARG A CA 1
ATOM 726 C C . ARG A 1 96 ? -0.705 22.122 17.482 1.00 90.44 96 ARG A C 1
ATOM 728 O O . ARG A 1 96 ? 0.279 22.346 16.782 1.00 90.44 96 ARG A O 1
ATOM 735 N N . ARG A 1 97 ? -0.674 21.226 18.473 1.00 91.75 97 ARG A N 1
ATOM 736 C CA . ARG A 1 97 ? 0.540 20.485 18.858 1.00 91.75 97 ARG A CA 1
ATOM 737 C C . ARG A 1 97 ? 0.947 19.433 17.821 1.00 91.75 97 ARG A C 1
ATOM 739 O O . ARG A 1 97 ? 2.142 19.246 17.571 1.00 91.75 97 ARG A O 1
ATOM 746 N N . SER A 1 98 ? -0.031 18.779 17.205 1.00 90.75 98 SER A N 1
ATOM 747 C CA . SER A 1 98 ? 0.164 17.785 16.145 1.00 90.75 98 SER A CA 1
ATOM 748 C C . SER A 1 98 ? 0.602 18.458 14.844 1.00 90.75 98 SER A C 1
ATOM 750 O O . SER A 1 98 ? 1.559 17.999 14.232 1.00 90.75 98 SER A O 1
ATOM 752 N N . THR A 1 99 ? 0.038 19.621 14.505 1.00 92.31 99 THR A N 1
ATOM 753 C CA . THR A 1 99 ? 0.484 20.468 13.391 1.00 92.31 99 THR A CA 1
ATOM 754 C C . THR A 1 99 ? 1.927 20.916 13.582 1.00 92.31 99 THR A C 1
ATOM 756 O O . THR A 1 99 ? 2.733 20.717 12.687 1.00 92.31 99 THR A O 1
ATOM 759 N N . ILE A 1 100 ? 2.309 21.421 14.764 1.00 93.88 100 ILE A N 1
ATOM 760 C CA . ILE A 1 100 ? 3.716 21.770 15.044 1.00 93.88 100 ILE A CA 1
ATOM 761 C C . ILE A 1 100 ? 4.622 20.545 14.871 1.00 93.88 100 ILE A C 1
ATOM 763 O O . ILE A 1 100 ? 5.693 20.644 14.280 1.00 93.88 100 ILE A O 1
ATOM 767 N N . THR A 1 101 ? 4.192 19.383 15.367 1.00 95.06 101 THR A N 1
ATOM 768 C CA . THR A 1 101 ? 4.945 18.130 15.236 1.00 95.06 101 THR A CA 1
ATOM 769 C C . THR A 1 101 ? 5.119 17.727 13.771 1.00 95.06 101 THR A C 1
ATOM 771 O O . THR A 1 101 ? 6.241 17.433 13.364 1.00 95.06 101 THR A O 1
ATOM 774 N N . ALA A 1 102 ? 4.047 17.773 12.979 1.00 95.38 102 ALA A N 1
ATOM 775 C CA . ALA A 1 102 ? 4.068 17.498 11.548 1.00 95.38 102 ALA A CA 1
ATOM 776 C C . ALA A 1 102 ? 4.974 18.480 10.804 1.00 95.38 102 ALA A C 1
ATOM 778 O O . ALA A 1 102 ? 5.824 18.050 10.037 1.00 95.38 102 ALA A O 1
ATOM 779 N N . THR A 1 103 ? 4.859 19.781 11.083 1.00 95.94 103 THR A N 1
ATOM 780 C CA . THR A 1 103 ? 5.696 20.822 10.480 1.00 95.94 103 THR A CA 1
ATOM 781 C C . THR A 1 103 ? 7.170 20.607 10.806 1.00 95.94 103 THR A C 1
ATOM 783 O O . THR A 1 103 ? 7.998 20.673 9.905 1.00 95.94 103 THR A O 1
ATOM 786 N N . THR A 1 104 ? 7.518 20.289 12.060 1.00 96.50 104 THR A N 1
ATOM 787 C CA . THR A 1 104 ? 8.903 19.943 12.419 1.00 96.50 104 THR A CA 1
ATOM 788 C C . THR A 1 104 ? 9.392 18.739 11.612 1.00 96.50 104 THR A C 1
ATOM 790 O O . THR A 1 104 ? 10.469 18.796 11.033 1.00 96.50 104 THR A O 1
ATOM 793 N N . ILE A 1 105 ? 8.597 17.667 11.540 1.00 97.69 105 ILE A N 1
ATOM 794 C CA . ILE A 1 105 ? 8.959 16.447 10.806 1.00 97.69 105 ILE A CA 1
ATOM 795 C C . ILE A 1 105 ? 9.134 16.733 9.311 1.00 97.69 105 ILE A C 1
ATOM 797 O O . ILE A 1 105 ? 10.131 16.311 8.735 1.00 97.69 105 ILE A O 1
ATOM 801 N N . LEU A 1 106 ? 8.203 17.470 8.700 1.00 96.94 106 LEU A N 1
ATOM 802 C CA . LEU A 1 106 ? 8.229 17.837 7.285 1.00 96.94 106 LEU A CA 1
ATOM 803 C C . LEU A 1 106 ? 9.447 18.693 6.951 1.00 96.94 106 LEU A C 1
ATOM 805 O O . LEU A 1 106 ? 10.179 18.350 6.030 1.00 96.94 106 LEU A O 1
ATOM 809 N N . ILE A 1 107 ? 9.695 19.762 7.714 1.00 97.50 107 ILE A N 1
ATOM 810 C CA . ILE A 1 107 ? 10.848 20.641 7.490 1.00 97.50 107 ILE A CA 1
ATOM 811 C C . ILE A 1 107 ? 12.140 19.839 7.614 1.00 97.50 107 ILE A C 1
ATOM 813 O O . ILE A 1 107 ? 12.962 19.874 6.707 1.00 97.50 107 ILE A O 1
ATOM 817 N N . THR A 1 108 ? 12.303 19.060 8.687 1.00 97.88 108 THR A N 1
ATOM 818 C CA . THR A 1 108 ? 13.507 18.244 8.872 1.00 97.88 108 THR A CA 1
ATOM 819 C C . THR A 1 108 ? 13.666 17.210 7.754 1.00 97.88 108 THR A C 1
ATOM 821 O O . THR A 1 108 ? 14.763 17.070 7.223 1.00 97.88 108 THR A O 1
ATOM 824 N N . ALA A 1 109 ? 12.599 16.515 7.348 1.00 97.69 109 ALA A N 1
ATOM 825 C CA . ALA A 1 109 ? 12.672 15.510 6.289 1.00 97.69 109 ALA A CA 1
ATOM 826 C C . ALA A 1 109 ? 12.999 16.123 4.917 1.00 97.69 109 ALA A C 1
ATOM 828 O O . ALA A 1 109 ? 13.813 15.574 4.172 1.00 97.69 109 ALA A O 1
ATOM 829 N N . VAL A 1 110 ? 12.414 17.281 4.596 1.00 95.81 110 VAL A N 1
ATOM 830 C CA . VAL A 1 110 ? 12.742 18.045 3.384 1.00 95.81 110 VAL A CA 1
ATOM 831 C C . VAL A 1 110 ? 14.191 18.522 3.434 1.00 95.81 110 VAL A C 1
ATOM 833 O O . VAL A 1 110 ? 14.916 18.324 2.468 1.00 95.81 110 VAL A O 1
ATOM 836 N N . SER A 1 111 ? 14.665 19.071 4.555 1.00 97.12 111 SER A N 1
ATOM 837 C CA . SER A 1 111 ? 16.067 19.485 4.697 1.00 97.12 111 SER A CA 1
ATOM 838 C C . SER A 1 111 ? 17.034 18.312 4.519 1.00 97.12 111 SER A C 1
ATOM 840 O O . SER A 1 111 ? 18.006 18.441 3.778 1.00 97.12 111 SER A O 1
ATOM 842 N N . LEU A 1 112 ? 16.748 17.155 5.124 1.00 97.56 112 LEU A N 1
ATOM 843 C CA . LEU A 1 112 ? 17.580 15.952 5.006 1.00 97.56 112 LEU A CA 1
ATOM 844 C C . LEU A 1 112 ? 17.608 15.376 3.584 1.00 97.56 112 LEU A C 1
ATOM 846 O O . LEU A 1 112 ? 18.620 14.815 3.179 1.00 97.56 112 LEU A O 1
ATOM 850 N N . SER A 1 113 ? 16.519 15.516 2.826 1.00 96.31 113 SER A N 1
ATOM 851 C CA . SER A 1 113 ? 16.428 15.029 1.441 1.00 96.31 113 SER A CA 1
ATOM 852 C C . SER A 1 113 ? 16.786 16.086 0.386 1.00 96.31 113 SER A C 1
ATOM 854 O O . SER A 1 113 ? 16.944 15.760 -0.791 1.00 96.31 113 SER A O 1
ATOM 856 N N . SER A 1 114 ? 16.965 17.347 0.796 1.00 95.19 114 SER A N 1
ATOM 857 C CA . SER A 1 114 ? 17.108 18.505 -0.098 1.00 95.19 114 SER A CA 1
ATOM 858 C C . SER A 1 114 ? 18.283 18.404 -1.066 1.00 95.19 114 SER A C 1
ATOM 860 O O . SER A 1 114 ? 18.144 18.803 -2.219 1.00 95.19 114 SER A O 1
ATOM 862 N N . PHE A 1 115 ? 19.407 17.824 -0.637 1.00 94.75 115 PHE A N 1
ATOM 863 C CA . PHE A 1 115 ? 20.603 17.679 -1.471 1.00 94.75 115 PHE A CA 1
ATOM 864 C C . PHE A 1 115 ? 20.357 16.837 -2.732 1.00 94.75 115 PHE A C 1
ATOM 866 O O . PHE A 1 115 ? 21.087 16.985 -3.705 1.00 94.75 115 PHE A O 1
ATOM 873 N N . TRP A 1 116 ? 19.340 15.969 -2.720 1.00 91.62 116 TRP A N 1
ATOM 874 C CA . TRP A 1 116 ? 18.938 15.158 -3.867 1.00 91.62 116 TRP A CA 1
ATOM 875 C C . TRP A 1 116 ? 17.654 15.687 -4.517 1.00 91.62 116 TRP A C 1
ATOM 877 O O . TRP A 1 116 ? 17.593 15.844 -5.735 1.00 91.62 116 TRP A O 1
ATOM 887 N N . VAL A 1 117 ? 16.643 16.026 -3.708 1.00 88.75 117 VAL A N 1
ATOM 888 C CA . VAL A 1 117 ? 15.330 16.478 -4.200 1.00 88.75 117 VAL A CA 1
ATOM 889 C C . VAL A 1 117 ? 15.432 17.808 -4.946 1.00 88.75 117 VAL A C 1
ATOM 891 O O . VAL A 1 117 ? 14.768 17.979 -5.965 1.00 88.75 117 VAL A O 1
ATOM 894 N N . LEU A 1 118 ? 16.264 18.750 -4.485 1.00 90.44 118 LEU A N 1
ATOM 895 C CA . LEU A 1 118 ? 16.401 20.044 -5.158 1.00 90.44 118 LEU A CA 1
ATOM 896 C C . LEU A 1 118 ? 17.048 19.901 -6.544 1.00 90.44 118 LEU A C 1
ATOM 898 O O . LEU A 1 118 ? 16.410 20.350 -7.495 1.00 90.44 118 LEU A O 1
ATOM 902 N N . PRO A 1 119 ? 18.219 19.247 -6.719 1.00 90.25 119 PRO A N 1
ATOM 903 C CA . PRO A 1 119 ? 18.759 18.982 -8.055 1.00 90.25 119 PRO A CA 1
ATOM 904 C C . PRO A 1 119 ? 17.812 18.185 -8.951 1.00 90.25 119 PRO A C 1
ATOM 906 O O . PRO A 1 119 ? 17.757 18.439 -10.151 1.00 90.25 119 PRO A O 1
ATOM 909 N N . PHE A 1 120 ? 17.046 17.248 -8.382 1.00 85.25 120 PHE A N 1
ATOM 910 C CA . PHE A 1 120 ? 16.039 16.502 -9.130 1.00 85.25 120 PHE A CA 1
ATOM 911 C C . PHE A 1 120 ? 14.955 17.440 -9.698 1.00 85.25 120 PHE A C 1
ATOM 913 O O . PHE A 1 120 ? 14.685 17.438 -10.895 1.00 85.25 120 PHE A O 1
ATOM 920 N N . LEU A 1 121 ? 14.364 18.306 -8.871 1.00 84.50 121 LEU A N 1
ATOM 921 C CA . LEU A 1 121 ? 13.303 19.213 -9.324 1.00 84.50 121 LEU A CA 1
ATOM 922 C C . LEU A 1 121 ? 13.819 20.309 -10.267 1.00 84.50 121 LEU A C 1
ATOM 924 O O . LEU A 1 121 ? 13.175 20.619 -11.267 1.00 84.50 121 LEU A O 1
ATOM 928 N N . THR A 1 122 ? 14.985 20.894 -9.988 1.00 87.81 122 THR A N 1
ATOM 929 C CA . THR A 1 122 ? 15.541 21.968 -10.827 1.00 87.81 122 THR A CA 1
ATOM 930 C C . THR A 1 122 ? 16.135 21.437 -12.130 1.00 87.81 122 THR A C 1
ATOM 932 O O . THR A 1 122 ? 16.061 22.110 -13.155 1.00 87.81 122 THR A O 1
ATOM 935 N N . GLY A 1 123 ? 16.664 20.212 -12.119 1.00 84.25 123 GLY A N 1
ATOM 936 C CA . GLY A 1 123 ? 17.256 19.536 -13.271 1.00 84.25 123 GLY A CA 1
ATOM 937 C C . GLY A 1 123 ? 16.278 18.728 -14.124 1.00 84.25 123 GLY A C 1
ATOM 938 O O . GLY A 1 123 ? 16.727 18.064 -15.054 1.00 84.25 123 GLY A O 1
ATOM 939 N N . HIS A 1 124 ? 14.969 18.768 -13.842 1.00 79.00 124 HIS A N 1
ATOM 940 C CA . HIS A 1 124 ? 13.959 17.945 -14.526 1.00 79.00 124 HIS A CA 1
ATOM 941 C C . HIS A 1 124 ? 13.983 18.056 -16.065 1.00 79.00 124 HIS A C 1
ATOM 943 O O . HIS A 1 124 ? 13.695 17.078 -16.746 1.00 79.00 124 HIS A O 1
ATOM 949 N N . ALA A 1 125 ? 14.399 19.202 -16.620 1.00 80.44 125 ALA A N 1
ATOM 950 C CA . ALA A 1 125 ? 14.539 19.419 -18.065 1.00 80.44 125 ALA A CA 1
ATOM 951 C C . ALA A 1 125 ? 15.632 18.557 -18.732 1.00 80.44 125 ALA A C 1
ATOM 953 O O . ALA A 1 125 ? 15.597 18.354 -19.941 1.00 80.44 125 ALA A O 1
ATOM 954 N N . TYR A 1 126 ? 16.602 18.061 -17.959 1.00 81.44 126 TYR A N 1
ATOM 955 C CA . TYR A 1 126 ? 17.691 17.205 -18.441 1.00 81.44 126 TYR A CA 1
ATOM 956 C C . TYR A 1 126 ? 17.433 15.717 -18.184 1.00 81.44 126 TYR A C 1
ATOM 958 O O . TYR A 1 126 ? 18.295 14.882 -18.457 1.00 81.44 126 TYR A O 1
ATOM 966 N N . MET A 1 127 ? 16.275 15.373 -17.618 1.00 75.88 127 MET A N 1
ATOM 967 C CA . MET A 1 127 ? 15.914 13.988 -17.352 1.00 75.88 127 MET A CA 1
ATOM 968 C C . MET A 1 127 ? 15.370 13.330 -18.609 1.00 75.88 127 MET A C 1
ATOM 970 O O . MET A 1 127 ? 14.656 13.946 -19.397 1.00 75.88 127 MET A O 1
ATOM 974 N N . THR A 1 128 ? 15.684 12.049 -18.775 1.00 70.31 128 THR A N 1
ATOM 975 C CA . THR A 1 128 ? 15.036 11.228 -19.792 1.00 70.31 128 THR A CA 1
ATOM 976 C C . THR A 1 128 ? 13.547 11.150 -19.485 1.00 70.31 128 THR A C 1
ATOM 978 O O . THR A 1 128 ? 13.161 10.796 -18.369 1.00 70.31 128 THR A O 1
ATOM 981 N N . ASP A 1 129 ? 12.718 11.472 -20.476 1.00 68.12 129 ASP A N 1
ATOM 982 C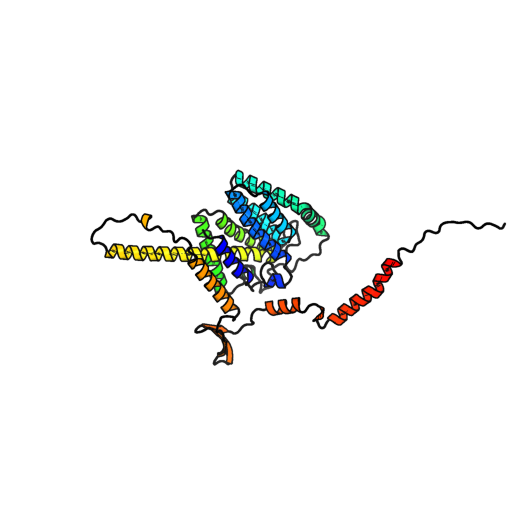 CA . ASP A 1 129 ? 11.278 11.311 -20.349 1.00 68.12 129 ASP A CA 1
ATOM 983 C C . ASP A 1 129 ? 10.947 9.816 -20.245 1.00 68.12 129 ASP A C 1
ATOM 985 O O . ASP A 1 129 ? 11.088 9.057 -21.203 1.00 68.12 129 ASP A O 1
ATOM 989 N N . MET A 1 130 ? 10.566 9.381 -19.042 1.00 59.09 130 MET A N 1
ATOM 990 C CA . MET A 1 130 ? 10.084 8.023 -18.780 1.00 59.09 130 MET A CA 1
ATOM 991 C C . MET A 1 130 ? 8.557 7.929 -18.863 1.00 59.09 130 MET A C 1
ATOM 993 O O . MET A 1 130 ? 7.984 6.928 -18.423 1.00 59.09 130 MET A O 1
ATOM 997 N N . LYS A 1 131 ? 7.871 8.963 -19.369 1.00 62.38 131 LYS A N 1
ATOM 998 C CA . LYS A 1 131 ? 6.422 8.951 -19.536 1.00 62.38 131 LYS A CA 1
ATOM 999 C C . LYS A 1 131 ? 6.057 7.913 -20.592 1.00 62.38 131 LYS A C 1
ATOM 1001 O O . LYS A 1 131 ? 6.064 8.155 -21.795 1.00 62.38 131 LYS A O 1
ATOM 1006 N N . TYR A 1 132 ? 5.712 6.728 -20.102 1.00 68.12 132 TYR A N 1
ATOM 1007 C CA . TYR A 1 132 ? 4.923 5.766 -20.853 1.00 68.12 132 TYR A CA 1
ATOM 1008 C C . TYR A 1 132 ? 3.606 6.414 -21.291 1.00 68.12 132 TYR A C 1
ATOM 1010 O O . TYR A 1 132 ? 3.166 7.417 -20.720 1.00 68.12 132 TYR A O 1
ATOM 1018 N N . GLU A 1 133 ? 2.953 5.807 -22.280 1.00 79.88 133 GLU A N 1
ATOM 1019 C CA . GLU A 1 133 ? 1.643 6.254 -22.745 1.00 79.88 133 GLU A CA 1
ATOM 1020 C C . GLU A 1 133 ? 0.681 6.473 -21.553 1.00 79.88 133 GLU A C 1
ATOM 1022 O O . GLU A 1 133 ? 0.541 5.580 -20.699 1.00 79.88 133 GLU A O 1
ATOM 1027 N N . PRO A 1 134 ? 0.047 7.659 -21.448 1.00 83.62 134 PRO A N 1
ATOM 1028 C CA . PRO A 1 134 ? -0.944 7.935 -20.419 1.00 83.62 134 PRO A CA 1
ATOM 1029 C C . PRO A 1 134 ? -2.050 6.887 -20.401 1.00 83.62 134 PRO A C 1
ATOM 1031 O O . PRO A 1 134 ? -2.608 6.538 -21.440 1.00 83.62 134 PRO A O 1
ATOM 1034 N N . ARG A 1 135 ? -2.409 6.419 -19.205 1.00 88.06 135 ARG A N 1
ATOM 1035 C CA . ARG A 1 135 ? -3.473 5.428 -19.024 1.00 88.06 135 ARG A CA 1
ATOM 1036 C C . ARG A 1 135 ? -4.746 6.103 -18.494 1.00 88.06 135 ARG A C 1
ATOM 1038 O O . ARG A 1 135 ? -4.648 7.017 -17.672 1.00 88.06 135 ARG A O 1
ATOM 1045 N N . PRO A 1 136 ? -5.944 5.672 -18.913 1.00 90.62 136 PRO A N 1
ATOM 1046 C CA . PRO A 1 136 ? -6.196 4.575 -19.846 1.00 90.62 136 PRO A CA 1
ATOM 1047 C C . PRO A 1 136 ? -5.882 4.921 -21.309 1.00 90.62 136 PRO A C 1
ATOM 1049 O O . PRO A 1 136 ? -6.176 6.038 -21.753 1.00 90.62 136 PRO A O 1
ATOM 1052 N N . SER A 1 137 ? -5.338 3.951 -22.052 1.00 84.88 137 SER A N 1
ATOM 1053 C CA . SER A 1 137 ? -5.077 4.058 -23.494 1.00 84.88 137 SER A CA 1
ATOM 1054 C C . SER A 1 137 ? -5.814 2.988 -24.308 1.00 84.88 137 SER A C 1
ATOM 1056 O O . SER A 1 137 ? -5.881 1.818 -23.937 1.00 84.88 137 SER A O 1
ATOM 1058 N N . GLY A 1 138 ? -6.389 3.395 -25.442 1.00 83.38 138 GLY A N 1
ATOM 1059 C CA . GLY A 1 138 ? -7.184 2.516 -26.304 1.00 83.38 138 GLY A CA 1
ATOM 1060 C C . GLY A 1 138 ? -8.601 2.223 -25.787 1.00 83.38 138 GLY A C 1
ATOM 1061 O O . GLY A 1 138 ? -9.035 2.726 -24.756 1.00 83.38 138 GLY A O 1
ATOM 1062 N N . ALA A 1 139 ? -9.350 1.418 -26.548 1.00 80.19 139 ALA A N 1
ATOM 1063 C CA . ALA A 1 139 ? -10.769 1.139 -26.287 1.00 80.19 139 ALA A CA 1
ATOM 1064 C C . ALA A 1 139 ? -11.016 0.085 -25.192 1.00 80.19 139 ALA A C 1
ATOM 1066 O O . ALA A 1 139 ? -12.111 0.017 -24.639 1.00 80.19 139 ALA A O 1
ATOM 1067 N N . SER A 1 140 ? -10.020 -0.753 -24.893 1.00 82.38 140 SER A N 1
ATOM 1068 C CA . SER A 1 140 ? -10.114 -1.829 -23.896 1.00 82.38 140 SER A CA 1
ATOM 1069 C C . SER A 1 140 ? -9.625 -1.423 -22.506 1.00 82.38 140 SER A C 1
ATOM 1071 O O . SER A 1 140 ? -9.681 -2.235 -21.587 1.00 82.38 140 SER A O 1
ATOM 1073 N N . ASP A 1 141 ? -9.109 -0.204 -22.352 1.00 87.56 141 ASP A N 1
ATOM 1074 C CA . ASP A 1 141 ? -8.592 0.308 -21.090 1.00 87.56 141 ASP A CA 1
ATOM 1075 C C . ASP A 1 141 ? -9.478 1.435 -20.569 1.00 87.56 141 ASP A C 1
ATOM 1077 O O . ASP A 1 141 ? -10.027 2.240 -21.321 1.00 87.56 141 ASP A O 1
ATOM 1081 N N . SER A 1 142 ? -9.632 1.504 -19.257 1.00 93.44 142 SER A N 1
ATOM 1082 C CA . SER A 1 142 ? -10.501 2.475 -18.610 1.00 93.44 142 SER A CA 1
ATOM 1083 C C . SER A 1 142 ? -10.000 2.782 -17.206 1.00 93.44 142 SER A C 1
ATOM 1085 O O . SER A 1 142 ? -9.345 1.969 -16.560 1.00 93.44 142 SER A O 1
ATOM 1087 N N . PHE A 1 143 ? -10.381 3.939 -16.669 1.00 94.31 143 PHE A N 1
ATOM 1088 C CA . PHE A 1 143 ? -10.137 4.212 -15.253 1.00 94.31 143 PHE A CA 1
ATOM 1089 C C . PHE A 1 143 ? -10.791 3.160 -14.351 1.00 94.31 143 PHE A C 1
ATOM 1091 O O . PHE A 1 143 ? -10.255 2.835 -13.299 1.00 94.31 143 PHE A O 1
ATOM 1098 N N . TRP A 1 144 ? -11.915 2.580 -14.780 1.00 94.06 144 TRP A N 1
ATOM 1099 C CA . TRP A 1 144 ? -12.584 1.526 -14.029 1.00 94.06 144 TRP A CA 1
ATOM 1100 C C . TRP A 1 144 ? -11.718 0.270 -13.898 1.00 94.06 144 TRP A C 1
ATOM 1102 O O . TRP A 1 144 ? -11.503 -0.189 -12.782 1.00 94.06 144 TRP A O 1
ATOM 1112 N N . SER A 1 145 ? -11.151 -0.228 -15.001 1.00 91.88 145 SER A N 1
ATOM 1113 C CA . SER A 1 145 ? -10.225 -1.373 -14.988 1.00 91.88 145 SER A CA 1
ATOM 1114 C C . SER A 1 145 ? -8.923 -1.069 -14.248 1.00 91.88 145 SER A C 1
ATOM 1116 O O . SER A 1 145 ? -8.314 -1.968 -13.681 1.00 91.88 145 SER A O 1
ATOM 1118 N N . MET A 1 146 ? -8.508 0.199 -14.206 1.00 94.56 146 MET A N 1
ATOM 1119 C CA . MET A 1 146 ? -7.376 0.630 -13.386 1.00 94.56 146 MET A CA 1
ATOM 1120 C C . MET A 1 146 ? -7.706 0.676 -11.893 1.00 94.56 146 MET A C 1
ATOM 1122 O O . MET A 1 146 ? -6.840 0.395 -11.085 1.00 94.56 146 MET A O 1
ATOM 1126 N N . TYR A 1 147 ? -8.914 1.057 -11.478 1.00 95.94 147 TYR A N 1
ATOM 1127 C CA . TYR A 1 147 ? -9.263 1.081 -10.053 1.00 95.94 147 TYR A CA 1
ATOM 1128 C C . TYR A 1 147 ? -9.685 -0.297 -9.534 1.00 95.94 147 TYR A C 1
ATOM 1130 O O . TYR A 1 147 ? -9.456 -0.607 -8.363 1.00 95.94 147 TYR A O 1
ATOM 1138 N N . PHE A 1 148 ? -10.258 -1.131 -10.396 1.00 96.00 148 PHE A N 1
ATOM 1139 C CA . PHE A 1 148 ? -10.803 -2.454 -10.091 1.00 96.00 148 PHE A CA 1
ATOM 1140 C C . PHE A 1 148 ? -10.199 -3.482 -11.061 1.00 96.00 148 PHE A C 1
ATOM 1142 O O . PHE A 1 148 ? -10.825 -3.826 -12.065 1.00 96.00 148 PHE A O 1
ATOM 1149 N N . PRO A 1 149 ? -8.934 -3.891 -10.831 1.00 93.50 149 PRO A N 1
ATOM 1150 C CA . PRO A 1 149 ? -8.190 -4.720 -11.775 1.00 93.50 149 PRO A CA 1
ATOM 1151 C C . PRO A 1 149 ? -8.411 -6.227 -11.565 1.00 93.50 149 PRO A C 1
ATOM 1153 O O . PRO A 1 149 ? -7.836 -7.040 -12.290 1.00 93.50 149 PRO A O 1
ATOM 1156 N N . LEU A 1 150 ? -9.178 -6.626 -10.547 1.00 92.12 150 LEU A N 1
ATOM 1157 C CA . LEU A 1 150 ? -9.398 -8.025 -10.203 1.00 92.12 150 LEU A CA 1
ATOM 1158 C C . LEU A 1 150 ? -10.690 -8.539 -10.854 1.00 92.12 150 LEU A C 1
ATOM 1160 O O . LEU A 1 150 ? -11.413 -7.839 -11.559 1.00 92.12 150 LEU A O 1
ATOM 1164 N N . ALA A 1 151 ? -10.997 -9.818 -10.638 1.00 91.00 151 ALA A N 1
ATOM 1165 C CA . ALA A 1 151 ? -12.312 -10.325 -11.007 1.00 91.00 151 ALA A CA 1
ATOM 1166 C C . ALA A 1 151 ? -13.394 -9.574 -10.213 1.00 91.00 151 ALA A C 1
ATOM 1168 O O . ALA A 1 151 ? -13.229 -9.334 -9.016 1.00 91.00 151 ALA A O 1
ATOM 1169 N N . THR A 1 152 ? -14.534 -9.295 -10.849 1.00 93.12 152 THR A N 1
ATOM 1170 C CA . THR A 1 152 ? -15.627 -8.483 -10.284 1.00 93.12 152 THR A CA 1
ATOM 1171 C C . THR A 1 152 ? -16.024 -8.897 -8.867 1.00 93.12 152 THR A C 1
ATOM 1173 O O . THR A 1 152 ? -16.250 -8.045 -8.013 1.00 93.12 152 THR A O 1
ATOM 1176 N N . PHE A 1 153 ? -16.067 -10.204 -8.589 1.00 92.56 153 PHE A N 1
ATOM 1177 C CA . PHE A 1 153 ? -16.335 -10.719 -7.247 1.00 92.56 153 PHE A CA 1
ATOM 1178 C C . PHE A 1 153 ? -15.327 -10.200 -6.209 1.00 92.56 153 PHE A C 1
ATOM 1180 O O . PHE A 1 153 ? -15.730 -9.683 -5.168 1.00 92.56 153 PHE A O 1
ATOM 1187 N N . TRP A 1 154 ? -14.027 -10.303 -6.495 1.00 91.88 154 TRP A N 1
ATOM 1188 C CA . TRP A 1 154 ? -12.973 -9.871 -5.579 1.00 91.88 154 TRP A CA 1
ATOM 1189 C C . TRP A 1 154 ? -12.960 -8.358 -5.403 1.00 91.88 154 TRP A C 1
ATOM 1191 O O . TRP A 1 154 ? -12.850 -7.899 -4.270 1.00 91.88 154 TRP A O 1
ATOM 1201 N N . ASP A 1 155 ? -13.165 -7.583 -6.468 1.00 94.88 155 ASP A N 1
ATOM 1202 C CA . ASP A 1 155 ? -13.255 -6.124 -6.355 1.00 94.88 155 ASP A CA 1
ATOM 1203 C C . ASP A 1 155 ? -14.436 -5.674 -5.487 1.00 94.88 155 ASP A C 1
ATOM 1205 O O . ASP A 1 155 ? -14.278 -4.767 -4.662 1.00 94.88 155 ASP A O 1
ATOM 1209 N N . ILE A 1 156 ? -15.594 -6.338 -5.608 1.00 96.44 156 ILE A N 1
ATOM 1210 C CA . ILE A 1 156 ? -16.765 -6.087 -4.756 1.00 96.44 156 ILE A CA 1
ATOM 1211 C C . ILE A 1 156 ? -16.458 -6.445 -3.302 1.00 96.44 156 ILE A C 1
ATOM 1213 O O . ILE A 1 156 ? -16.760 -5.656 -2.409 1.00 96.44 156 ILE A O 1
ATOM 1217 N N . VAL A 1 157 ? -15.844 -7.604 -3.045 1.00 95.44 157 VAL A N 1
ATOM 1218 C CA . VAL A 1 157 ? -15.484 -8.040 -1.686 1.00 95.44 157 VAL A CA 1
ATOM 1219 C C . VAL A 1 157 ? -14.491 -7.065 -1.051 1.00 95.44 157 VAL A C 1
ATOM 1221 O O . VAL A 1 157 ? -14.740 -6.551 0.041 1.00 95.44 157 VAL A O 1
ATOM 1224 N N . ILE A 1 158 ? -13.393 -6.763 -1.746 1.00 96.25 158 ILE A N 1
ATOM 1225 C CA . ILE A 1 158 ? -12.325 -5.888 -1.258 1.00 96.25 158 ILE A CA 1
ATOM 1226 C C . ILE A 1 158 ? -12.877 -4.489 -0.975 1.00 96.25 158 ILE A C 1
ATOM 1228 O O . ILE A 1 158 ? -12.713 -3.953 0.124 1.00 96.25 158 ILE A O 1
ATOM 1232 N N . THR A 1 159 ? -13.569 -3.905 -1.952 1.00 97.31 159 THR A N 1
ATOM 1233 C CA . THR A 1 159 ? -14.086 -2.536 -1.850 1.00 97.31 159 THR A CA 1
ATOM 1234 C C . THR A 1 159 ? -15.242 -2.450 -0.860 1.00 97.31 159 THR A C 1
ATOM 1236 O O . THR A 1 159 ? -15.291 -1.516 -0.064 1.00 97.31 159 THR A O 1
ATOM 1239 N N . GLY A 1 160 ? -16.133 -3.443 -0.835 1.00 98.00 160 GLY A N 1
ATOM 1240 C CA . GLY A 1 160 ? -17.252 -3.508 0.103 1.00 98.00 160 GLY A CA 1
ATOM 1241 C C . GLY A 1 160 ? -16.783 -3.523 1.557 1.00 98.00 160 GLY A C 1
ATOM 1242 O O . GLY A 1 160 ? -17.225 -2.694 2.354 1.00 98.00 160 GLY A O 1
ATOM 1243 N N . PHE A 1 161 ? -15.824 -4.389 1.903 1.00 97.81 161 PHE A N 1
ATOM 1244 C CA . PHE A 1 161 ? -15.256 -4.399 3.254 1.00 97.81 161 PHE A CA 1
ATOM 1245 C C . PHE A 1 161 ? -14.440 -3.141 3.564 1.00 97.81 161 PHE A C 1
ATOM 1247 O O . PHE A 1 161 ? -14.522 -2.636 4.685 1.00 97.81 161 PHE A O 1
ATOM 1254 N N . ALA A 1 162 ? -13.712 -2.582 2.592 1.00 98.00 162 ALA A N 1
ATOM 1255 C CA . ALA A 1 162 ? -13.004 -1.317 2.783 1.00 98.00 162 ALA A CA 1
ATOM 1256 C C . ALA A 1 162 ? -13.963 -0.152 3.101 1.00 98.00 162 ALA A C 1
ATOM 1258 O O . ALA A 1 162 ? -13.685 0.655 3.991 1.00 98.00 162 ALA A O 1
ATOM 1259 N N . ILE A 1 163 ? -15.119 -0.097 2.431 1.00 98.12 163 ILE A N 1
ATOM 1260 C CA . ILE A 1 163 ? -16.182 0.883 2.689 1.00 98.12 163 ILE A CA 1
ATOM 1261 C C . ILE A 1 163 ? -16.765 0.695 4.096 1.00 98.12 163 ILE A C 1
ATOM 1263 O O . ILE A 1 163 ? -16.890 1.670 4.840 1.00 98.12 163 ILE A O 1
ATOM 1267 N N . ILE A 1 164 ? -17.067 -0.546 4.500 1.00 97.25 164 ILE A N 1
ATOM 1268 C CA . ILE A 1 164 ? -17.544 -0.853 5.861 1.00 97.25 164 ILE A CA 1
ATOM 1269 C C . ILE A 1 164 ? -16.536 -0.359 6.909 1.00 97.25 164 ILE A C 1
ATOM 1271 O O . ILE A 1 164 ? -16.922 0.310 7.872 1.00 97.25 164 ILE A O 1
ATOM 1275 N N . ALA A 1 165 ? -15.243 -0.636 6.705 1.00 96.19 165 ALA A N 1
ATOM 1276 C CA . ALA A 1 165 ? -14.184 -0.189 7.606 1.00 96.19 165 ALA A CA 1
ATOM 1277 C C . ALA A 1 165 ? -14.137 1.334 7.728 1.00 96.19 165 ALA A C 1
ATOM 1279 O O . ALA A 1 165 ? -14.060 1.877 8.832 1.00 96.19 165 ALA A O 1
ATOM 1280 N N . PHE A 1 166 ? -14.215 2.028 6.593 1.00 97.19 166 PHE A N 1
ATOM 1281 C CA . PHE A 1 166 ? -14.189 3.482 6.550 1.00 97.19 166 PHE A CA 1
ATOM 1282 C C . PHE A 1 166 ? -15.380 4.103 7.290 1.00 97.19 166 PHE A C 1
ATOM 1284 O O . PHE A 1 166 ? -15.182 4.980 8.133 1.00 97.19 166 PHE A O 1
ATOM 1291 N N . PHE A 1 167 ? -16.601 3.600 7.076 1.00 97.25 167 PHE A N 1
ATOM 1292 C CA . PHE A 1 167 ? -17.783 4.068 7.810 1.00 97.25 167 PHE A CA 1
ATOM 1293 C C . PHE A 1 167 ? -17.668 3.841 9.318 1.00 97.25 167 PHE A C 1
ATOM 1295 O O . PHE A 1 167 ? -17.983 4.734 10.110 1.00 97.25 167 PHE A O 1
ATOM 1302 N N . ASN A 1 168 ? -17.164 2.679 9.733 1.00 94.62 168 ASN A N 1
ATOM 1303 C CA . ASN A 1 168 ? -16.912 2.403 11.143 1.00 94.62 168 ASN A CA 1
ATOM 1304 C C . ASN A 1 168 ? -15.863 3.351 11.731 1.00 94.62 168 ASN A C 1
ATOM 1306 O O . ASN A 1 168 ? -16.019 3.802 12.864 1.00 94.62 168 ASN A O 1
ATOM 1310 N N . PHE A 1 169 ? -14.824 3.706 10.973 1.00 95.19 169 PHE A N 1
ATOM 1311 C CA . PHE A 1 169 ? -13.829 4.679 11.415 1.00 95.19 169 PHE A CA 1
ATOM 1312 C C . PHE A 1 169 ? -14.375 6.099 11.532 1.00 95.19 169 PHE A C 1
ATOM 1314 O O . PHE A 1 169 ? -14.019 6.783 12.491 1.00 95.19 169 PHE A O 1
ATOM 1321 N N . ILE A 1 170 ? -15.274 6.516 10.638 1.00 95.81 170 ILE A N 1
ATOM 1322 C CA . ILE A 1 170 ? -16.001 7.787 10.770 1.00 95.81 170 ILE A CA 1
ATOM 1323 C C . ILE A 1 170 ? -16.847 7.771 12.047 1.00 95.81 170 ILE A C 1
ATOM 1325 O O . ILE A 1 170 ? -16.737 8.676 12.876 1.00 95.81 170 ILE A O 1
ATOM 1329 N N . LYS A 1 171 ? -17.641 6.712 12.260 1.00 95.00 171 LYS A N 1
ATOM 1330 C CA . LYS A 1 171 ? -18.492 6.564 13.451 1.00 95.00 171 LYS A CA 1
ATOM 1331 C C . LYS A 1 171 ? -17.676 6.562 14.745 1.00 95.00 171 LYS A C 1
ATOM 1333 O O . LYS A 1 171 ? -18.051 7.217 15.713 1.00 95.00 171 LYS A O 1
ATOM 1338 N N . ALA A 1 172 ? -16.550 5.853 14.751 1.00 91.88 172 ALA A N 1
ATOM 1339 C CA . ALA A 1 172 ? -15.633 5.777 15.884 1.00 91.88 172 ALA A CA 1
ATOM 1340 C C . ALA A 1 172 ? -14.713 7.005 16.014 1.00 91.88 172 ALA A C 1
ATOM 1342 O O . ALA A 1 172 ? -13.907 7.053 16.940 1.00 91.88 172 ALA A O 1
ATOM 1343 N N . ARG A 1 173 ? -14.792 7.973 15.086 1.00 92.88 173 ARG A N 1
ATOM 1344 C CA . ARG A 1 173 ? -13.901 9.144 14.994 1.00 92.88 173 ARG A CA 1
ATOM 1345 C C . ARG A 1 173 ? -12.413 8.772 15.033 1.00 92.88 173 ARG A C 1
ATOM 1347 O O . ARG A 1 173 ? -11.583 9.498 15.579 1.00 92.88 173 ARG A O 1
ATOM 1354 N N . ASN A 1 174 ? -12.060 7.630 14.444 1.00 92.62 174 ASN A N 1
ATOM 1355 C CA . ASN A 1 174 ? -10.681 7.165 14.385 1.00 92.62 174 ASN A CA 1
ATOM 1356 C C . ASN A 1 174 ? -9.937 7.904 13.267 1.00 92.62 174 ASN A C 1
ATOM 1358 O O . ASN A 1 174 ? -10.118 7.615 12.084 1.00 92.62 174 ASN A O 1
ATOM 1362 N N . ARG A 1 175 ? -9.076 8.845 13.657 1.00 92.88 175 ARG A N 1
ATOM 1363 C CA . ARG A 1 175 ? -8.321 9.719 12.747 1.00 92.88 175 ARG A CA 1
ATOM 1364 C C . ARG A 1 175 ? -7.451 8.947 11.758 1.00 92.88 175 ARG A C 1
ATOM 1366 O O . ARG A 1 175 ? -7.476 9.254 10.573 1.00 92.88 175 ARG A O 1
ATOM 1373 N N . THR A 1 176 ? -6.739 7.914 12.211 1.00 92.94 176 THR A N 1
ATOM 1374 C CA . THR A 1 176 ? -5.896 7.075 11.340 1.00 92.94 176 THR A CA 1
ATOM 1375 C C . THR A 1 176 ? -6.727 6.335 10.295 1.00 92.94 176 THR A C 1
ATOM 1377 O O . THR A 1 176 ? -6.362 6.291 9.124 1.00 92.94 176 THR A O 1
ATOM 1380 N N . GLY A 1 177 ? -7.866 5.775 10.705 1.00 93.44 177 GLY A N 1
ATOM 1381 C CA . GLY A 1 177 ? -8.777 5.082 9.799 1.00 93.44 177 GLY A CA 1
ATOM 1382 C C . GLY A 1 177 ? -9.431 6.004 8.770 1.00 93.44 177 GLY A C 1
ATOM 1383 O O . GLY A 1 177 ? -9.485 5.674 7.586 1.00 93.44 177 GLY A O 1
ATOM 1384 N N . MET A 1 178 ? -9.865 7.190 9.210 1.00 95.44 178 MET A N 1
ATOM 1385 C CA . MET A 1 178 ? -10.386 8.228 8.318 1.00 95.44 178 MET A CA 1
ATOM 1386 C C . MET A 1 178 ? -9.321 8.691 7.321 1.00 95.44 178 MET A C 1
ATOM 1388 O O . MET A 1 178 ? -9.616 8.813 6.137 1.00 95.44 178 MET A O 1
ATOM 1392 N N . TRP A 1 179 ? -8.079 8.887 7.774 1.00 96.50 179 TRP A N 1
ATOM 1393 C CA . TRP A 1 179 ? -6.959 9.243 6.904 1.00 96.50 179 TRP A CA 1
ATOM 1394 C C . TRP A 1 179 ? -6.749 8.224 5.784 1.00 96.50 179 TRP A C 1
ATOM 1396 O O . TRP A 1 179 ? -6.673 8.639 4.636 1.00 96.50 179 TRP A O 1
ATOM 1406 N N . MET A 1 180 ? -6.733 6.915 6.073 1.00 96.75 180 MET A N 1
ATOM 1407 C CA . MET A 1 180 ? -6.563 5.891 5.028 1.00 96.75 180 MET A CA 1
ATOM 1408 C C . MET A 1 180 ? -7.657 5.982 3.956 1.00 96.75 180 MET A C 1
ATOM 1410 O O . MET A 1 180 ? -7.352 5.969 2.767 1.00 96.75 180 MET A O 1
ATOM 1414 N N . GLY A 1 181 ? -8.924 6.121 4.361 1.00 97.19 181 GLY A N 1
ATOM 1415 C CA . GLY A 1 181 ? -10.038 6.213 3.412 1.00 97.19 181 GLY A CA 1
ATOM 1416 C C . GLY A 1 181 ? -10.045 7.510 2.603 1.00 97.19 181 GLY A C 1
ATOM 1417 O O . GLY A 1 181 ? -10.228 7.470 1.388 1.00 97.19 181 GLY A O 1
ATOM 1418 N N . ILE A 1 182 ? -9.768 8.653 3.240 1.00 98.00 182 ILE A N 1
ATOM 1419 C CA . ILE A 1 182 ? -9.613 9.933 2.531 1.00 98.00 182 ILE A CA 1
ATOM 1420 C C . ILE A 1 182 ? -8.422 9.853 1.573 1.00 98.00 182 ILE A C 1
ATOM 1422 O O . ILE A 1 182 ? -8.499 10.360 0.454 1.00 98.00 182 ILE A O 1
ATOM 1426 N N . TYR A 1 183 ? -7.337 9.183 1.970 1.00 98.06 183 TYR A N 1
ATOM 1427 C CA . TYR A 1 183 ? -6.161 9.089 1.124 1.00 98.06 183 TYR A CA 1
ATOM 1428 C C . TYR A 1 183 ? -6.412 8.221 -0.114 1.00 98.06 183 TYR A C 1
ATOM 1430 O O . TYR A 1 183 ? -5.973 8.592 -1.199 1.00 98.06 183 TYR A O 1
ATOM 1438 N N . CYS A 1 184 ? -7.203 7.147 -0.005 1.00 98.12 184 CYS A N 1
ATOM 1439 C CA . CYS A 1 184 ? -7.691 6.411 -1.176 1.00 98.12 184 CYS A CA 1
ATOM 1440 C C . CYS A 1 184 ? -8.411 7.335 -2.170 1.00 98.12 184 CYS A C 1
ATOM 1442 O O . CYS A 1 184 ? -8.126 7.286 -3.362 1.00 98.12 184 CYS A O 1
ATOM 1444 N N . VAL A 1 185 ? -9.298 8.217 -1.694 1.00 97.69 185 VAL A N 1
ATOM 1445 C CA . VAL A 1 185 ? -10.012 9.176 -2.558 1.00 97.69 185 VAL A CA 1
ATOM 1446 C C . VAL A 1 185 ? -9.037 10.150 -3.224 1.00 97.69 185 VAL A C 1
ATOM 1448 O O . VAL A 1 185 ? -9.093 10.350 -4.435 1.00 97.69 185 VAL A O 1
ATOM 1451 N N . VAL A 1 186 ? -8.098 10.712 -2.460 1.00 97.19 186 VAL A N 1
ATOM 1452 C CA . VAL A 1 186 ? -7.051 11.599 -2.996 1.00 97.19 186 VAL A CA 1
ATOM 1453 C C . VAL A 1 186 ? -6.199 10.885 -4.048 1.00 97.19 186 VAL A C 1
ATOM 1455 O O . VAL A 1 186 ? -5.876 11.488 -5.065 1.00 97.19 186 VAL A O 1
ATOM 1458 N N . LEU A 1 187 ? -5.864 9.606 -3.854 1.00 96.88 187 LEU A N 1
ATOM 1459 C CA . LEU A 1 187 ? -5.102 8.811 -4.821 1.00 96.88 187 LEU A CA 1
ATOM 1460 C C . LEU A 1 187 ? -5.915 8.485 -6.078 1.00 96.88 187 LEU A C 1
ATOM 1462 O O . LEU A 1 187 ? -5.358 8.540 -7.169 1.00 96.88 187 LEU A O 1
ATOM 1466 N N . VAL A 1 188 ? -7.221 8.219 -5.960 1.00 96.69 188 VAL A N 1
ATOM 1467 C CA . VAL A 1 188 ? -8.123 8.072 -7.118 1.00 96.69 188 VAL A CA 1
ATOM 1468 C C . VAL A 1 188 ? -8.087 9.339 -7.973 1.00 96.69 188 VAL A C 1
ATOM 1470 O O . VAL A 1 188 ? -7.812 9.259 -9.172 1.00 96.69 188 VAL A O 1
ATOM 1473 N N . PHE A 1 189 ? -8.264 10.512 -7.356 1.00 94.56 189 PHE A N 1
ATOM 1474 C CA . PHE A 1 189 ? -8.129 11.792 -8.054 1.00 94.56 189 PHE A CA 1
ATOM 1475 C C . PHE A 1 189 ? -6.711 12.015 -8.586 1.00 94.56 189 PHE A C 1
ATOM 1477 O O . PHE A 1 189 ? -6.553 12.493 -9.704 1.00 94.56 189 PHE A O 1
ATOM 1484 N N . GLY A 1 190 ? -5.681 11.625 -7.836 1.00 92.88 190 GLY A N 1
ATOM 1485 C CA . GLY A 1 190 ? -4.286 11.706 -8.263 1.00 92.88 190 GLY A CA 1
ATOM 1486 C C . GLY A 1 190 ? -4.008 10.900 -9.533 1.00 92.88 190 GLY A C 1
ATOM 1487 O O . GLY A 1 190 ? -3.343 11.399 -10.433 1.00 92.88 190 GLY A O 1
ATOM 1488 N N . VAL A 1 191 ? -4.563 9.689 -9.652 1.00 93.50 191 VAL A N 1
ATOM 1489 C CA . VAL A 1 191 ? -4.472 8.861 -10.869 1.00 93.50 191 VAL A CA 1
ATOM 1490 C C . VAL A 1 191 ? -5.219 9.507 -12.037 1.00 93.50 191 VAL A C 1
ATOM 1492 O O . VAL A 1 191 ? -4.729 9.465 -13.166 1.00 93.50 191 VAL A O 1
ATOM 1495 N N . TYR A 1 192 ? -6.388 10.101 -11.775 1.00 92.38 192 TYR A N 1
ATOM 1496 C CA . TYR A 1 192 ? -7.209 10.750 -12.797 1.00 92.38 192 TYR A CA 1
ATOM 1497 C C . TYR A 1 192 ? -6.537 12.013 -13.351 1.00 92.38 192 TYR A C 1
ATOM 1499 O O . TYR A 1 192 ? -6.301 12.118 -14.552 1.00 92.38 192 TYR A O 1
ATOM 1507 N N . PHE A 1 193 ? -6.165 12.947 -12.472 1.00 89.19 193 PHE A N 1
ATOM 1508 C CA . PHE A 1 193 ? -5.506 14.197 -12.856 1.00 89.19 193 PHE A CA 1
ATOM 1509 C C . PHE A 1 193 ? -4.061 13.987 -13.311 1.00 89.19 193 PHE A C 1
ATOM 1511 O O . PHE A 1 193 ? -3.571 14.726 -14.158 1.00 89.19 193 PHE A O 1
ATOM 1518 N N . GLY A 1 194 ? -3.384 12.958 -12.798 1.00 86.94 194 GLY A N 1
ATOM 1519 C CA . GLY A 1 194 ? -2.023 12.609 -13.193 1.00 86.94 194 GLY A CA 1
ATOM 1520 C C . GLY A 1 194 ? -1.902 12.083 -14.624 1.00 86.94 194 GLY A C 1
ATOM 1521 O O . GLY A 1 194 ? -0.778 11.954 -15.102 1.00 86.94 194 GLY A O 1
ATOM 1522 N N . ARG A 1 195 ? -3.015 11.787 -15.319 1.00 85.38 195 ARG A N 1
ATOM 1523 C CA . ARG A 1 195 ? -3.017 11.330 -16.721 1.00 85.38 195 ARG A CA 1
ATOM 1524 C C . ARG A 1 195 ? -2.243 12.284 -17.634 1.00 85.38 195 ARG A C 1
ATOM 1526 O O . ARG A 1 195 ? -1.404 11.847 -18.415 1.00 85.38 195 ARG A O 1
ATOM 1533 N N . GLU A 1 196 ? -2.467 13.585 -17.481 1.00 77.44 196 GLU A N 1
ATOM 1534 C CA . GLU A 1 196 ? -1.807 14.616 -18.293 1.00 77.44 196 GLU A CA 1
ATOM 1535 C C . GLU A 1 196 ? -0.470 15.096 -17.695 1.00 77.44 196 GLU A C 1
ATOM 1537 O O . GLU A 1 196 ? 0.110 16.071 -18.162 1.00 77.44 196 GLU A O 1
ATOM 1542 N N . SER A 1 197 ? 0.074 14.354 -16.723 1.00 69.19 197 SER A N 1
ATOM 1543 C CA . SER A 1 197 ? 1.167 14.748 -15.823 1.00 69.19 197 SER A CA 1
ATOM 1544 C C . SER A 1 197 ? 0.786 15.848 -14.826 1.00 69.19 197 SER A C 1
ATOM 1546 O O . SER A 1 197 ? -0.110 16.661 -15.041 1.00 69.19 197 SER A O 1
ATOM 1548 N N . LEU A 1 198 ? 1.490 15.872 -13.690 1.00 68.44 198 LEU A N 1
ATOM 1549 C CA . LEU A 1 198 ? 1.346 16.947 -12.712 1.00 68.44 198 LEU A CA 1
ATOM 1550 C C . LEU A 1 198 ? 1.968 18.245 -13.254 1.00 68.44 198 LEU A C 1
ATOM 1552 O O . LEU A 1 198 ? 3.016 18.188 -13.907 1.00 68.44 198 LEU A O 1
ATOM 1556 N N . PRO A 1 199 ? 1.398 19.420 -12.924 1.00 58.69 199 PRO A N 1
ATOM 1557 C CA . PRO A 1 199 ? 2.077 20.686 -13.162 1.00 58.69 199 PRO A CA 1
ATOM 1558 C C . PRO A 1 199 ? 3.458 20.640 -12.491 1.00 58.69 199 PRO A C 1
ATOM 1560 O O . PRO A 1 199 ? 3.571 20.156 -11.365 1.00 58.69 199 PRO A O 1
ATOM 1563 N N . VAL A 1 200 ? 4.499 21.151 -13.158 1.00 63.16 200 VAL A N 1
ATOM 1564 C CA . VAL A 1 200 ? 5.906 21.215 -12.692 1.00 63.16 200 VAL A CA 1
ATOM 1565 C C . VAL A 1 200 ? 6.725 19.924 -12.859 1.00 63.16 200 VAL A C 1
ATOM 1567 O O . VAL A 1 200 ? 7.866 20.001 -13.300 1.00 63.16 200 VAL A O 1
ATOM 1570 N N . ILE A 1 201 ? 6.185 18.741 -12.556 1.00 63.69 201 ILE A N 1
ATOM 1571 C CA . ILE A 1 201 ? 6.932 17.466 -12.608 1.00 63.69 201 ILE A CA 1
ATOM 1572 C C . ILE A 1 201 ? 6.314 16.590 -13.704 1.00 63.69 201 ILE A C 1
ATOM 1574 O O . ILE A 1 201 ? 5.534 15.677 -13.435 1.00 63.69 201 ILE A O 1
ATOM 1578 N N . GLY A 1 202 ? 6.642 16.891 -14.963 1.00 61.69 202 GLY A N 1
ATOM 1579 C CA . GLY A 1 202 ? 6.060 16.259 -16.159 1.00 61.69 202 GLY A CA 1
ATOM 1580 C C . GLY A 1 202 ? 6.263 14.738 -16.296 1.00 61.69 202 GLY A C 1
ATOM 1581 O O . GLY A 1 202 ? 5.700 14.135 -17.203 1.00 61.69 202 GLY A O 1
ATOM 1582 N N . LEU A 1 203 ? 7.020 14.118 -15.387 1.00 71.19 203 LEU A N 1
ATOM 1583 C CA . LEU A 1 203 ? 7.564 12.756 -15.481 1.00 71.19 203 LEU A CA 1
ATOM 1584 C C . LEU A 1 203 ? 6.705 11.664 -14.813 1.00 71.19 203 LEU A C 1
ATOM 1586 O O . LEU A 1 203 ? 7.063 10.488 -14.856 1.00 71.19 203 LEU A O 1
ATOM 1590 N N . LEU A 1 204 ? 5.601 12.015 -14.141 1.00 82.38 204 LEU A N 1
ATOM 1591 C CA . LEU A 1 204 ? 4.783 11.022 -13.436 1.00 82.38 204 LEU A CA 1
ATOM 1592 C C . LEU A 1 204 ? 3.877 10.249 -14.404 1.00 82.38 204 LEU A C 1
ATOM 1594 O O . LEU A 1 204 ? 2.906 10.794 -14.923 1.00 82.38 204 LEU A O 1
ATOM 1598 N N . TRP A 1 205 ? 4.131 8.949 -14.560 1.00 86.56 205 TRP A N 1
ATOM 1599 C CA . TRP A 1 205 ? 3.192 8.029 -15.202 1.00 86.56 205 TRP A CA 1
ATOM 1600 C C . TRP A 1 205 ? 2.078 7.629 -14.223 1.00 86.56 205 TRP A C 1
ATOM 1602 O O . TRP A 1 205 ? 2.340 7.038 -13.173 1.00 86.56 205 TRP A O 1
ATOM 1612 N N . ASN A 1 206 ? 0.825 7.954 -14.543 1.00 89.88 206 ASN A N 1
ATOM 1613 C CA . ASN A 1 206 ? -0.286 7.910 -13.590 1.00 89.88 206 ASN A CA 1
ATOM 1614 C C . ASN A 1 206 ? -0.605 6.544 -12.938 1.00 89.88 206 ASN A C 1
ATOM 1616 O O . ASN A 1 206 ? -0.983 6.553 -11.761 1.00 89.88 206 ASN A O 1
ATOM 1620 N N . PRO A 1 207 ? -0.394 5.367 -13.570 1.00 92.19 207 PRO A N 1
ATOM 1621 C CA . PRO A 1 207 ? -0.607 4.077 -12.910 1.00 92.19 207 PRO A CA 1
ATOM 1622 C C . PRO A 1 207 ? 0.340 3.837 -11.736 1.00 92.19 207 PRO A C 1
ATOM 1624 O O . PRO A 1 207 ? 0.036 3.038 -10.857 1.00 92.19 207 PRO A O 1
ATOM 1627 N N . ARG A 1 208 ? 1.465 4.559 -11.659 1.00 91.81 208 ARG A N 1
ATOM 1628 C CA . ARG A 1 208 ? 2.428 4.447 -10.555 1.00 91.81 208 ARG A CA 1
ATOM 1629 C C . ARG A 1 208 ? 1.863 4.882 -9.201 1.00 91.81 208 ARG A C 1
ATOM 1631 O O . ARG A 1 208 ? 2.479 4.605 -8.177 1.00 91.81 208 ARG A O 1
ATOM 1638 N N . LEU A 1 209 ? 0.700 5.538 -9.177 1.00 94.12 209 LEU A N 1
ATOM 1639 C CA . LEU A 1 209 ? -0.026 5.858 -7.946 1.00 94.12 209 LEU A CA 1
ATOM 1640 C C . LEU A 1 209 ? -0.967 4.732 -7.478 1.00 94.12 209 LEU A C 1
ATOM 1642 O O . LEU A 1 209 ? -1.355 4.710 -6.309 1.00 94.12 209 LEU A O 1
ATOM 1646 N N . LEU A 1 210 ? -1.324 3.789 -8.357 1.00 95.75 210 LEU A N 1
ATOM 1647 C CA . LEU A 1 210 ? -2.253 2.695 -8.050 1.00 95.75 210 LEU A CA 1
ATOM 1648 C C . LEU A 1 210 ? -1.776 1.765 -6.924 1.00 95.75 210 LEU A C 1
ATOM 1650 O O . LEU A 1 210 ? -2.613 1.411 -6.094 1.00 95.75 210 LEU A O 1
ATOM 1654 N N . PRO A 1 211 ? -0.479 1.411 -6.795 1.00 97.06 211 PRO A N 1
ATOM 1655 C CA . PRO A 1 211 ? -0.033 0.557 -5.697 1.00 97.06 211 PRO A CA 1
ATOM 1656 C C . PRO A 1 211 ? -0.373 1.120 -4.318 1.00 97.06 211 PRO A C 1
ATOM 1658 O O . PRO A 1 211 ? -0.762 0.378 -3.421 1.00 97.06 211 PRO A O 1
ATOM 1661 N N . PHE A 1 212 ? -0.287 2.442 -4.152 1.00 97.62 212 PHE A N 1
ATOM 1662 C CA . PHE A 1 212 ? -0.642 3.103 -2.899 1.00 97.62 212 PHE A CA 1
ATOM 1663 C C . PHE A 1 212 ? -2.140 2.983 -2.602 1.00 97.62 212 PHE A C 1
ATOM 1665 O O . PHE A 1 212 ? -2.528 2.717 -1.464 1.00 97.62 212 PHE A O 1
ATOM 1672 N N . LEU A 1 213 ? -2.978 3.142 -3.634 1.00 97.69 213 LEU A N 1
ATOM 1673 C CA . LEU A 1 213 ? -4.426 2.977 -3.529 1.00 97.69 213 LEU A CA 1
ATOM 1674 C C . LEU A 1 213 ? -4.769 1.538 -3.138 1.00 97.69 213 LEU A C 1
ATOM 1676 O O . LEU A 1 213 ? -5.551 1.321 -2.213 1.00 97.69 213 LEU A O 1
ATOM 1680 N N . TYR A 1 214 ? -4.167 0.559 -3.812 1.00 97.56 214 TYR A N 1
ATOM 1681 C CA . TYR A 1 214 ? -4.403 -0.852 -3.538 1.00 97.56 214 TYR A CA 1
ATOM 1682 C C . TYR A 1 214 ? -3.959 -1.231 -2.129 1.00 97.56 214 TYR A C 1
ATOM 1684 O O . TYR A 1 214 ? -4.738 -1.845 -1.406 1.00 97.56 214 TYR A O 1
ATOM 1692 N N . LEU A 1 215 ? -2.768 -0.802 -1.698 1.00 97.50 215 LEU A N 1
ATOM 1693 C CA . LEU A 1 215 ? -2.255 -1.057 -0.351 1.00 97.50 215 LEU A CA 1
ATOM 1694 C C . LEU A 1 215 ? -3.227 -0.559 0.728 1.00 97.50 215 LEU A C 1
ATOM 1696 O O . LEU A 1 215 ? -3.637 -1.325 1.601 1.00 97.50 215 LEU A O 1
ATOM 1700 N N . LEU A 1 216 ? -3.639 0.710 0.650 1.00 97.62 216 LEU A N 1
ATOM 1701 C CA . LEU A 1 216 ? -4.572 1.291 1.617 1.00 97.62 216 LEU A CA 1
ATOM 1702 C C . LEU A 1 216 ? -5.954 0.632 1.553 1.00 97.62 216 LEU A C 1
ATOM 1704 O O . LEU A 1 216 ? -6.597 0.431 2.586 1.00 97.62 216 LEU A O 1
ATOM 1708 N N . ARG A 1 217 ? -6.407 0.243 0.359 1.00 97.50 217 ARG A N 1
ATOM 1709 C CA . ARG A 1 217 ? -7.659 -0.494 0.186 1.00 97.50 217 ARG A CA 1
ATOM 1710 C C . ARG A 1 217 ? -7.592 -1.887 0.816 1.00 97.50 217 ARG A C 1
ATOM 1712 O O . AR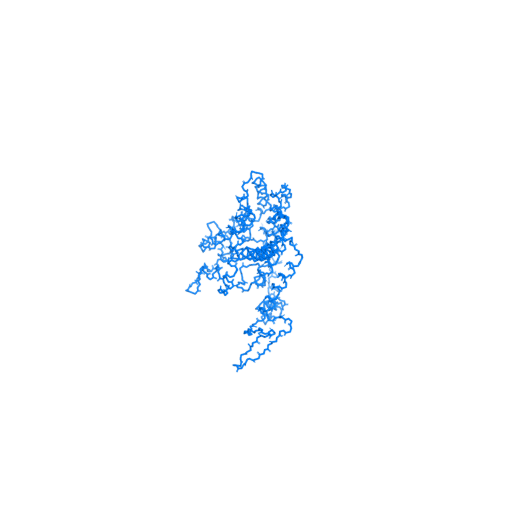G A 1 217 ? -8.543 -2.264 1.494 1.00 97.50 217 ARG A O 1
ATOM 1719 N N . TYR A 1 218 ? -6.487 -2.620 0.675 1.00 96.81 218 TYR A N 1
ATOM 1720 C CA . TYR A 1 218 ? -6.287 -3.903 1.357 1.00 96.81 218 TYR A CA 1
ATOM 1721 C C . TYR A 1 218 ? -6.226 -3.736 2.878 1.00 96.81 218 TYR A C 1
ATOM 1723 O O . TYR A 1 218 ? -6.819 -4.538 3.602 1.00 96.81 218 TYR A O 1
ATOM 1731 N N . PHE A 1 219 ? -5.585 -2.672 3.374 1.00 96.50 219 PHE A N 1
ATOM 1732 C CA . PHE A 1 219 ? -5.573 -2.337 4.802 1.00 96.50 219 PHE A CA 1
ATOM 1733 C C . PHE A 1 219 ? -6.997 -2.140 5.330 1.00 96.50 219 PHE A C 1
ATOM 1735 O O . PHE A 1 219 ? -7.396 -2.771 6.311 1.00 96.50 219 PHE A O 1
ATOM 1742 N N . LEU A 1 220 ? -7.788 -1.310 4.646 1.00 97.06 220 LEU A N 1
ATOM 1743 C CA . LEU A 1 220 ? -9.188 -1.077 4.990 1.00 97.06 220 LEU A CA 1
ATOM 1744 C C . LEU A 1 220 ? -10.026 -2.353 4.863 1.00 97.06 220 LEU A C 1
ATOM 1746 O O . LEU A 1 220 ? -10.834 -2.620 5.745 1.00 97.06 220 LEU A O 1
ATOM 1750 N N . MET A 1 221 ? -9.815 -3.169 3.830 1.00 95.94 221 MET A N 1
ATOM 1751 C CA . MET A 1 221 ? -10.527 -4.434 3.648 1.00 95.94 221 MET A CA 1
ATOM 1752 C C . MET A 1 221 ? -10.302 -5.380 4.829 1.00 95.94 221 MET A C 1
ATOM 1754 O O . MET A 1 221 ? -11.279 -5.831 5.421 1.00 95.94 221 MET A O 1
ATOM 1758 N N . VAL A 1 222 ? -9.052 -5.688 5.195 1.00 94.00 222 VAL A N 1
ATOM 1759 C CA . VAL A 1 222 ? -8.769 -6.631 6.296 1.00 94.00 222 VAL A CA 1
ATOM 1760 C C . VAL A 1 222 ? -9.375 -6.134 7.606 1.00 94.00 222 VAL A C 1
ATOM 1762 O O . VAL A 1 222 ? -9.990 -6.902 8.349 1.00 94.00 222 VAL A O 1
ATOM 1765 N N . ILE A 1 223 ? -9.262 -4.831 7.869 1.00 92.88 223 ILE A N 1
ATOM 1766 C CA . ILE A 1 223 ? -9.890 -4.212 9.035 1.00 92.88 223 ILE A CA 1
ATOM 1767 C C . ILE A 1 223 ? -11.418 -4.334 8.963 1.00 92.88 223 ILE A C 1
ATOM 1769 O O . ILE A 1 223 ? -12.048 -4.630 9.977 1.00 92.88 223 ILE A O 1
ATOM 1773 N N . GLY A 1 224 ? -12.015 -4.135 7.789 1.00 94.19 224 GLY A N 1
ATOM 1774 C CA . GLY A 1 224 ? -13.451 -4.261 7.555 1.00 94.19 224 GLY A CA 1
ATOM 1775 C C . GLY A 1 224 ? -13.959 -5.671 7.810 1.00 94.19 224 GLY A C 1
ATOM 1776 O O . GLY A 1 224 ? -14.914 -5.839 8.562 1.00 94.19 224 GLY A O 1
ATOM 1777 N N . VAL A 1 225 ? -13.270 -6.686 7.281 1.00 92.38 225 VAL A N 1
ATOM 1778 C CA . VAL A 1 225 ? -13.584 -8.099 7.544 1.00 92.38 225 VAL A CA 1
ATOM 1779 C C . VAL A 1 225 ? -13.520 -8.388 9.043 1.00 92.38 225 VAL A C 1
ATOM 1781 O O . VAL A 1 225 ? -14.447 -8.977 9.598 1.00 92.38 225 VAL A O 1
ATOM 1784 N N . TYR A 1 226 ? -12.466 -7.923 9.722 1.00 89.31 226 TYR A N 1
ATOM 1785 C CA . TYR A 1 226 ? -12.328 -8.092 11.167 1.00 89.31 226 TYR A CA 1
ATOM 1786 C C . TYR A 1 226 ? -13.472 -7.422 11.942 1.00 89.31 226 TYR A C 1
ATOM 1788 O O . TYR A 1 226 ? -14.083 -8.041 12.813 1.00 89.31 226 TYR A O 1
ATOM 1796 N N . GLN A 1 227 ? -13.803 -6.172 11.617 1.00 89.44 227 GLN A N 1
ATOM 1797 C CA . GLN A 1 227 ? -14.889 -5.440 12.270 1.00 89.44 227 GLN A CA 1
ATOM 1798 C C . GLN A 1 227 ? -16.247 -6.110 12.039 1.00 89.44 227 GLN A C 1
ATOM 1800 O O . GLN A 1 227 ? -17.021 -6.248 12.987 1.00 89.44 227 GLN A O 1
ATOM 1805 N N . SER A 1 228 ? -16.521 -6.574 10.817 1.00 91.25 228 SER A N 1
ATOM 1806 C CA . SER A 1 228 ? -17.728 -7.337 10.492 1.00 91.25 228 SER A CA 1
ATOM 1807 C C . SER A 1 228 ? -17.799 -8.644 11.279 1.00 91.25 228 SER A C 1
ATOM 1809 O O . SER A 1 228 ? -18.848 -8.959 11.836 1.00 91.25 228 SER A O 1
ATOM 1811 N N . ALA A 1 229 ? -16.691 -9.380 11.393 1.00 88.25 229 ALA A N 1
ATOM 1812 C CA . ALA A 1 229 ? -16.635 -10.622 12.159 1.00 88.25 229 ALA A CA 1
ATOM 1813 C C . ALA A 1 229 ? -16.883 -10.388 13.660 1.00 88.25 229 ALA A C 1
ATOM 1815 O O . ALA A 1 229 ? -17.691 -11.087 14.272 1.00 88.25 229 ALA A O 1
ATOM 1816 N N . VAL A 1 230 ? -16.248 -9.368 14.247 1.00 84.69 230 VAL A N 1
ATOM 1817 C CA . VAL A 1 230 ? -16.469 -8.980 15.650 1.00 84.69 230 VAL A CA 1
ATOM 1818 C C . VAL A 1 230 ? -17.921 -8.572 15.886 1.00 84.69 230 VAL A C 1
ATOM 1820 O O . VAL A 1 230 ? -18.525 -9.007 16.867 1.00 84.69 230 VAL A O 1
ATOM 1823 N N . TRP A 1 231 ? -18.496 -7.777 14.981 1.00 87.12 231 TRP A N 1
ATOM 1824 C CA . TRP A 1 231 ? -19.893 -7.361 15.066 1.00 87.12 231 TRP A CA 1
ATOM 1825 C C . TRP A 1 231 ? -20.850 -8.555 14.985 1.00 87.12 231 TRP A C 1
ATOM 1827 O O . TRP A 1 231 ? -21.748 -8.660 15.817 1.00 87.12 231 TRP A O 1
ATOM 1837 N N . LEU A 1 232 ? -20.624 -9.492 14.058 1.00 88.81 232 LEU A N 1
ATOM 1838 C CA . LEU A 1 232 ? -21.425 -10.712 13.940 1.00 88.81 232 LEU A CA 1
ATOM 1839 C C . LEU A 1 232 ? -21.359 -11.551 15.219 1.00 88.81 232 LEU A C 1
ATOM 1841 O O . LEU A 1 232 ? -22.395 -11.964 15.734 1.00 88.81 232 LEU A O 1
ATOM 1845 N N . VAL A 1 233 ? -20.166 -11.772 15.776 1.00 85.56 233 VAL A N 1
ATOM 1846 C CA . VAL A 1 233 ? -20.015 -12.541 17.021 1.00 85.56 233 VAL A CA 1
ATOM 1847 C C . VAL A 1 233 ? -20.719 -11.853 18.188 1.00 85.56 233 VAL A C 1
ATOM 1849 O O . VAL A 1 233 ? -21.415 -12.517 18.958 1.00 85.56 233 VAL A O 1
ATOM 1852 N N . ALA A 1 234 ? -20.580 -10.532 18.313 1.00 84.25 234 ALA A N 1
ATOM 1853 C CA . ALA A 1 234 ? -21.289 -9.763 19.330 1.00 84.25 234 ALA A CA 1
ATOM 1854 C C . ALA A 1 234 ? -22.812 -9.871 19.153 1.00 84.25 234 ALA A C 1
ATOM 1856 O O . ALA A 1 234 ? -23.526 -10.139 20.117 1.00 84.25 234 ALA A O 1
ATOM 1857 N N . PHE A 1 235 ? -23.303 -9.752 17.919 1.00 86.69 235 PHE A N 1
ATOM 1858 C CA . PHE A 1 235 ? -24.718 -9.884 17.584 1.00 86.69 235 PHE A CA 1
ATOM 1859 C C . PHE A 1 235 ? -25.274 -11.269 17.948 1.00 86.69 235 PHE A C 1
ATOM 1861 O O . PHE A 1 235 ? -26.290 -11.361 18.636 1.00 86.69 235 PHE A O 1
ATOM 1868 N N . TYR A 1 236 ? -24.584 -12.351 17.572 1.00 86.94 236 TYR A N 1
ATOM 1869 C CA . TYR A 1 236 ? -24.992 -13.715 17.922 1.00 86.94 236 TYR A CA 1
ATOM 1870 C C . TYR A 1 236 ? -24.985 -13.960 19.434 1.00 86.94 236 TYR A C 1
ATOM 1872 O O . TYR A 1 236 ? -25.914 -14.577 19.956 1.00 86.94 236 TYR A O 1
ATOM 1880 N N . ARG A 1 237 ? -23.977 -13.457 20.162 1.00 83.81 237 ARG A N 1
ATOM 1881 C CA . ARG A 1 237 ? -23.941 -13.549 21.631 1.00 83.81 237 ARG A CA 1
ATOM 1882 C C . ARG A 1 237 ? -25.124 -12.823 22.262 1.00 83.81 237 ARG A C 1
ATOM 1884 O O . ARG A 1 237 ? -25.785 -13.396 23.122 1.00 83.81 237 ARG A O 1
ATOM 1891 N N . LEU A 1 238 ? -25.430 -11.612 21.799 1.00 85.00 238 LEU A N 1
ATOM 1892 C CA . LEU A 1 238 ? -26.586 -10.847 22.269 1.00 85.00 238 LEU A CA 1
ATOM 1893 C C . LEU A 1 238 ? -27.904 -11.575 21.982 1.00 85.00 238 LEU A C 1
ATOM 1895 O O . LEU A 1 238 ? -28.757 -11.645 22.861 1.00 85.00 238 LEU A O 1
ATOM 1899 N N . GLN A 1 239 ? -28.058 -12.191 20.807 1.00 87.12 239 GLN A N 1
ATOM 1900 C CA . GLN A 1 239 ? -29.235 -13.010 20.509 1.00 87.12 239 GLN A CA 1
ATOM 1901 C C . GLN A 1 239 ? -29.346 -14.238 21.419 1.00 87.12 239 GLN A C 1
ATOM 1903 O O . GLN A 1 239 ? -30.437 -14.551 21.891 1.00 87.12 239 GLN A O 1
ATOM 1908 N N . GLN A 1 240 ? -28.242 -14.943 21.681 1.00 83.69 240 GLN A N 1
ATOM 1909 C CA . GLN A 1 240 ? -28.244 -16.096 22.586 1.00 83.69 240 GLN A CA 1
ATOM 1910 C C . GLN A 1 240 ? -28.592 -15.694 24.019 1.00 83.69 240 GLN A C 1
ATOM 1912 O O . GLN A 1 240 ? -29.372 -16.385 24.669 1.00 83.69 240 GLN A O 1
ATOM 1917 N N . LEU A 1 241 ? -28.047 -14.576 24.500 1.00 82.62 241 LEU A N 1
ATOM 1918 C CA . LEU A 1 241 ? -28.375 -14.023 25.812 1.00 82.62 241 LEU A CA 1
ATOM 1919 C C . LEU A 1 241 ? -29.840 -13.595 25.882 1.00 82.62 241 LEU A C 1
ATOM 1921 O O . LEU A 1 241 ? -30.513 -13.947 26.840 1.00 82.62 241 LEU A O 1
ATOM 1925 N N . GLY A 1 242 ? -30.358 -12.934 24.843 1.00 82.56 242 GLY A N 1
ATOM 1926 C CA . GLY A 1 242 ? -31.776 -12.590 24.743 1.00 82.56 242 GLY A CA 1
ATOM 1927 C C . GLY A 1 242 ? -32.679 -13.825 24.788 1.00 82.56 242 GLY A C 1
ATOM 1928 O O . GLY A 1 242 ? -33.653 -13.845 25.530 1.00 82.56 242 GLY A O 1
ATOM 1929 N N . ARG A 1 243 ? -32.324 -14.902 24.073 1.00 82.56 243 ARG A N 1
ATOM 1930 C CA . ARG A 1 243 ? -33.059 -16.181 24.122 1.00 82.56 243 ARG A CA 1
ATOM 1931 C C . ARG A 1 243 ? -33.007 -16.832 25.504 1.00 82.56 243 ARG A C 1
ATOM 1933 O O . ARG A 1 243 ? -34.032 -17.311 25.975 1.00 82.56 243 ARG A O 1
ATOM 1940 N N . LYS A 1 244 ? -31.841 -16.831 26.160 1.00 79.12 244 LYS A N 1
ATOM 1941 C CA . LYS A 1 244 ? -31.687 -17.356 27.526 1.00 79.12 244 LYS A CA 1
ATOM 1942 C C . LYS A 1 244 ? -32.471 -16.531 28.543 1.00 79.12 244 LYS A C 1
ATOM 1944 O O . LYS A 1 244 ? -33.139 -17.121 29.375 1.00 79.12 244 LYS A O 1
ATOM 1949 N N . ALA A 1 245 ? -32.458 -15.205 28.432 1.00 72.88 245 ALA A N 1
ATOM 1950 C CA . ALA A 1 245 ? -33.235 -14.311 29.288 1.00 72.88 245 ALA A CA 1
ATOM 1951 C C . ALA A 1 245 ? -34.751 -14.504 29.103 1.00 72.88 245 ALA A C 1
ATOM 1953 O O . ALA A 1 245 ? -35.489 -14.508 30.081 1.00 72.88 245 ALA A O 1
ATOM 1954 N N . LEU A 1 246 ? -35.211 -14.736 27.866 1.00 75.25 246 LEU A N 1
ATOM 1955 C CA . LEU A 1 246 ? -36.608 -15.084 27.579 1.00 75.25 246 LEU A CA 1
ATOM 1956 C C . LEU A 1 246 ? -36.992 -16.470 28.127 1.00 75.25 246 LEU A C 1
ATOM 1958 O O . LEU A 1 246 ? -38.118 -16.655 28.569 1.00 75.25 246 LEU A O 1
ATOM 1962 N N . GLN A 1 247 ? -36.072 -17.440 28.127 1.00 70.69 247 GLN A N 1
ATOM 1963 C CA . GLN A 1 247 ? -36.293 -18.760 28.738 1.00 70.69 247 GLN A CA 1
ATOM 1964 C C . GLN A 1 247 ? -36.201 -18.742 30.273 1.00 70.69 247 GLN A C 1
ATOM 1966 O O . GLN A 1 247 ? -36.884 -19.520 30.927 1.00 70.69 247 GLN A O 1
ATOM 1971 N N . GLN A 1 248 ? -35.381 -17.859 30.850 1.00 63.06 248 GLN A N 1
ATOM 1972 C CA . GLN A 1 248 ? -35.182 -17.683 32.295 1.00 63.06 248 GLN A CA 1
ATOM 1973 C C . GLN A 1 248 ? -36.147 -16.663 32.915 1.00 63.06 248 GLN A C 1
ATOM 1975 O O . GLN A 1 248 ? -35.890 -16.165 34.007 1.00 63.06 248 GLN A O 1
ATOM 1980 N N . GLN A 1 249 ? -37.297 -16.393 32.289 1.00 53.28 249 GLN A N 1
ATOM 1981 C CA . GLN A 1 249 ? -38.397 -15.610 32.875 1.00 53.28 249 GLN A CA 1
ATOM 1982 C C . GLN A 1 249 ? -39.076 -16.286 34.095 1.00 53.28 249 GLN A C 1
ATOM 1984 O O . GLN A 1 249 ? -40.245 -16.052 34.385 1.00 53.28 249 GLN A O 1
ATOM 1989 N N . SER A 1 250 ? -38.327 -17.078 34.864 1.00 48.09 250 SER A N 1
ATOM 1990 C CA . SER A 1 250 ? -38.607 -17.430 36.250 1.00 48.09 250 SER A CA 1
ATOM 1991 C C . SER A 1 250 ? -37.452 -16.933 37.136 1.00 48.09 250 SER A C 1
ATOM 1993 O O . SER A 1 250 ? -36.483 -17.651 37.358 1.00 48.09 250 SER A O 1
ATOM 1995 N N . VAL A 1 251 ? -37.610 -15.700 37.630 1.00 49.28 251 VAL A N 1
ATOM 1996 C CA . VAL A 1 251 ? -37.025 -15.150 38.871 1.00 49.28 251 VAL A CA 1
ATOM 1997 C C . VAL A 1 251 ? -35.487 -15.125 38.965 1.00 49.28 251 VAL A C 1
ATOM 1999 O O . VAL A 1 251 ? -34.900 -16.047 39.507 1.00 49.28 251 VAL A O 1
ATOM 2002 N N . GLU A 1 252 ? -34.840 -14.039 38.518 1.00 48.59 252 GLU A N 1
ATOM 2003 C CA . GLU A 1 252 ? -33.931 -13.214 39.350 1.00 48.59 252 GLU A CA 1
ATOM 2004 C C . GLU A 1 252 ? -33.325 -12.026 38.580 1.00 48.59 252 GLU A C 1
ATOM 2006 O O . GLU A 1 252 ? -33.289 -11.993 37.351 1.00 48.59 252 GLU A O 1
ATOM 2011 N N . GLU A 1 253 ? -32.896 -11.032 39.362 1.00 49.84 253 GLU A N 1
ATOM 2012 C CA . GLU A 1 253 ? -32.343 -9.718 39.021 1.00 49.84 253 GLU A CA 1
ATOM 2013 C C . GLU A 1 253 ? -31.560 -9.647 37.696 1.00 49.84 253 GLU A C 1
ATOM 2015 O O . GLU A 1 253 ? -30.520 -10.284 37.500 1.00 49.84 253 GLU A O 1
ATOM 2020 N N . ILE A 1 254 ? -32.046 -8.796 36.788 1.00 54.72 254 ILE A N 1
ATOM 2021 C CA . ILE A 1 254 ? -31.392 -8.463 35.522 1.00 54.72 254 ILE A CA 1
ATOM 2022 C C . ILE A 1 254 ? -30.046 -7.804 35.846 1.00 54.72 254 ILE A C 1
ATOM 2024 O O . ILE A 1 254 ? -29.980 -6.601 36.104 1.00 54.72 254 ILE A O 1
ATOM 2028 N N . LYS A 1 255 ? -28.953 -8.574 35.819 1.00 50.59 255 LYS A N 1
ATOM 2029 C CA . LYS A 1 255 ? -27.604 -7.997 35.853 1.00 50.59 255 LYS A CA 1
ATOM 2030 C C . LYS A 1 255 ? -27.478 -7.005 34.690 1.00 50.59 255 LYS A C 1
ATOM 2032 O O . LYS A 1 255 ? -27.820 -7.366 33.559 1.00 50.59 255 LYS A O 1
ATOM 2037 N N . PRO A 1 256 ? -27.006 -5.768 34.929 1.00 48.19 256 PRO A N 1
ATOM 2038 C CA . PRO A 1 256 ? -26.932 -4.752 33.890 1.00 48.19 256 PRO A CA 1
ATOM 2039 C C . PRO A 1 256 ? -26.096 -5.269 32.717 1.00 48.19 256 PRO A C 1
ATOM 2041 O O . PRO A 1 256 ? -25.032 -5.865 32.909 1.00 48.19 256 PRO A O 1
ATOM 2044 N N . VAL A 1 257 ? -26.591 -5.030 31.498 1.00 50.31 257 VAL A N 1
ATOM 2045 C CA . VAL A 1 257 ? -25.992 -5.453 30.215 1.00 50.31 257 VAL A CA 1
ATOM 2046 C C . VAL A 1 257 ? -24.517 -5.032 30.096 1.00 50.31 257 VAL A C 1
ATOM 2048 O O . VAL A 1 257 ? -23.736 -5.692 29.412 1.00 50.31 257 VAL A O 1
ATOM 2051 N N . GLU A 1 258 ? -24.104 -3.995 30.829 1.00 47.97 258 GLU A N 1
ATOM 2052 C CA . GLU A 1 258 ? -22.709 -3.558 30.960 1.00 47.97 258 GLU A CA 1
ATOM 2053 C C . GLU A 1 258 ? -21.767 -4.658 31.479 1.00 47.97 258 GLU A C 1
ATOM 2055 O O . GLU A 1 258 ? -20.636 -4.758 31.003 1.00 47.97 258 GLU A O 1
ATOM 2060 N N . SER A 1 259 ? -22.239 -5.547 32.362 1.00 43.16 259 SER A N 1
ATOM 2061 C CA . SER A 1 259 ? -21.450 -6.662 32.920 1.00 43.16 259 SER A CA 1
ATOM 2062 C C . SER A 1 259 ? -21.188 -7.809 31.932 1.00 43.16 259 SER A C 1
ATOM 2064 O O . SER A 1 259 ? -20.366 -8.679 32.209 1.00 43.16 259 SER A O 1
ATOM 2066 N N . ILE A 1 260 ? -21.848 -7.802 30.766 1.00 46.88 260 ILE A N 1
ATOM 2067 C CA . ILE A 1 260 ? -21.661 -8.785 29.684 1.00 46.88 260 ILE A CA 1
ATOM 2068 C C . ILE A 1 260 ? -20.864 -8.175 28.513 1.00 46.88 260 ILE A C 1
ATOM 2070 O O . ILE A 1 260 ? -20.598 -8.831 27.503 1.00 46.88 260 ILE A O 1
ATOM 2074 N N . SER A 1 261 ? -20.421 -6.921 28.652 1.00 46.25 261 SER A N 1
ATOM 2075 C CA . SER A 1 261 ? -19.546 -6.251 27.691 1.00 46.25 261 SER A CA 1
ATOM 2076 C C . SER A 1 261 ? -18.074 -6.635 27.882 1.00 46.25 261 SER A C 1
ATOM 2078 O O . SER A 1 261 ? -17.175 -5.796 27.867 1.00 46.25 261 SER A O 1
ATOM 2080 N N . ASP A 1 262 ? -17.782 -7.934 27.958 1.00 46.16 262 ASP A N 1
ATOM 2081 C CA . ASP A 1 262 ? -16.471 -8.391 27.515 1.00 46.16 262 ASP A CA 1
ATOM 2082 C C . ASP A 1 262 ? -16.434 -8.185 25.998 1.00 46.16 262 ASP A C 1
ATOM 2084 O O . ASP A 1 262 ? -16.714 -9.092 25.206 1.00 46.16 262 ASP A O 1
ATOM 2088 N N . ASN A 1 263 ? -16.127 -6.945 25.589 1.00 47.84 263 ASN A N 1
ATOM 2089 C CA . ASN A 1 263 ? -15.636 -6.629 24.255 1.00 47.84 263 ASN A CA 1
ATOM 2090 C C . ASN A 1 263 ? -14.666 -7.753 23.922 1.00 47.84 263 ASN A C 1
ATOM 2092 O O . ASN A 1 263 ? -13.722 -7.916 24.700 1.00 47.84 263 ASN A O 1
ATOM 2096 N N . PRO A 1 264 ? -14.900 -8.566 22.873 1.00 50.62 264 PRO A N 1
ATOM 2097 C CA . PRO A 1 264 ? -14.050 -9.706 22.591 1.00 50.62 264 PRO A CA 1
ATOM 2098 C C . PRO A 1 264 ? -12.632 -9.170 22.447 1.00 50.62 264 PRO A C 1
ATOM 2100 O O . PRO A 1 264 ? -12.281 -8.558 21.437 1.00 50.62 264 PRO A O 1
ATOM 2103 N N . LYS A 1 265 ? -11.838 -9.313 23.516 1.00 53.94 265 LYS A N 1
ATOM 2104 C CA . LYS A 1 265 ? -10.445 -8.907 23.509 1.00 53.94 265 LYS A CA 1
ATOM 2105 C C . LYS A 1 265 ? -9.851 -9.751 22.410 1.00 53.94 265 LYS A C 1
ATOM 2107 O O . LYS A 1 265 ? -10.043 -10.968 22.395 1.00 53.94 265 LYS A O 1
ATOM 2112 N N . PHE A 1 266 ? -9.242 -9.081 21.444 1.00 57.12 266 PHE A N 1
ATOM 2113 C CA . PHE A 1 266 ? -8.564 -9.741 20.353 1.00 57.12 266 PHE A CA 1
ATOM 2114 C C . PHE A 1 266 ? -7.631 -10.797 20.937 1.00 57.12 266 PHE A C 1
ATOM 2116 O O . PHE A 1 266 ? -6.638 -10.471 21.583 1.00 57.12 266 PHE A O 1
ATOM 2123 N N . ASN A 1 267 ? -8.031 -12.054 20.800 1.00 65.31 267 ASN A N 1
ATOM 2124 C CA . ASN A 1 267 ? -7.265 -13.192 21.257 1.00 65.31 267 ASN A CA 1
ATOM 2125 C C . ASN A 1 267 ? -6.419 -13.652 20.070 1.00 65.31 267 ASN A C 1
ATOM 2127 O O . ASN A 1 267 ? -6.863 -13.535 18.925 1.00 65.31 267 ASN A O 1
ATOM 2131 N N . LEU A 1 268 ? -5.238 -14.201 20.343 1.00 72.19 268 LEU A N 1
ATOM 2132 C CA . LEU A 1 268 ? -4.338 -14.819 19.368 1.00 72.19 268 LEU A CA 1
ATOM 2133 C C . LEU A 1 268 ? -5.095 -15.691 18.347 1.00 72.19 268 LEU A C 1
ATOM 2135 O O . LEU A 1 268 ? -4.764 -15.692 17.169 1.00 72.19 268 LEU A O 1
ATOM 2139 N N . ALA A 1 269 ? -6.184 -16.333 18.781 1.00 76.88 269 ALA A N 1
ATOM 2140 C CA . ALA A 1 269 ? -7.114 -17.079 17.939 1.00 76.88 269 ALA A CA 1
ATOM 2141 C C . ALA A 1 269 ? -7.599 -16.325 16.682 1.00 76.88 269 ALA A C 1
ATOM 2143 O O . ALA A 1 269 ? -7.643 -16.924 15.613 1.00 76.88 269 ALA A O 1
ATOM 2144 N N . TRP A 1 270 ? -7.938 -15.032 16.767 1.00 77.25 270 TRP A N 1
ATOM 2145 C CA . TRP A 1 270 ? -8.395 -14.264 15.600 1.00 77.25 270 TRP A CA 1
ATOM 2146 C C . TRP A 1 270 ? -7.282 -14.044 14.582 1.00 77.25 270 TRP A C 1
ATOM 2148 O O . TRP A 1 270 ? -7.527 -14.217 13.390 1.00 77.25 270 TRP A O 1
ATOM 2158 N N . VAL A 1 271 ? -6.068 -13.711 15.045 1.00 79.25 271 VAL A N 1
ATOM 2159 C CA . VAL A 1 271 ? -4.886 -13.639 14.170 1.00 79.25 271 VAL A CA 1
ATOM 2160 C C . VAL A 1 271 ? -4.698 -14.981 13.496 1.00 79.25 271 VAL A C 1
ATOM 2162 O O . VAL A 1 271 ? -4.643 -15.036 12.280 1.00 79.25 271 VAL A O 1
ATOM 2165 N N . THR A 1 272 ? -4.660 -16.067 14.268 1.00 83.56 272 THR A N 1
ATOM 2166 C CA . THR A 1 272 ? -4.397 -17.406 13.742 1.00 83.56 272 THR A CA 1
ATOM 2167 C C . THR A 1 272 ? -5.423 -17.811 12.690 1.00 83.56 272 THR A C 1
ATOM 2169 O O . THR A 1 272 ? -5.038 -18.246 11.610 1.00 83.56 272 THR A O 1
ATOM 2172 N N . VAL A 1 273 ? -6.719 -17.622 12.959 1.00 85.81 273 VAL A N 1
ATOM 2173 C CA . VAL A 1 273 ? -7.787 -17.936 11.997 1.00 85.81 273 VAL A CA 1
ATOM 217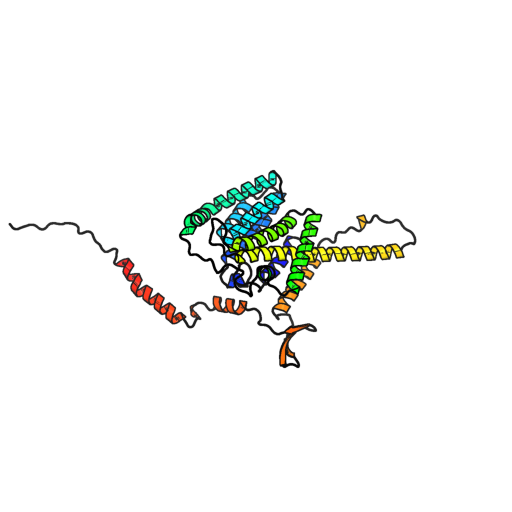4 C C . VAL A 1 273 ? -7.637 -17.102 10.728 1.00 85.81 273 VAL A C 1
ATOM 2176 O O . VAL A 1 273 ? -7.726 -17.647 9.629 1.00 85.81 273 VAL A O 1
ATOM 2179 N N . PHE A 1 274 ? -7.374 -15.800 10.857 1.00 85.19 274 PHE A N 1
ATOM 2180 C CA . PHE A 1 274 ? -7.222 -14.928 9.696 1.00 85.19 274 PHE A CA 1
ATOM 2181 C C . PHE A 1 274 ? -5.957 -15.252 8.895 1.00 85.19 274 PHE A C 1
ATOM 2183 O O . PHE A 1 274 ? -6.007 -15.300 7.671 1.00 85.19 274 PHE A O 1
ATOM 2190 N N . THR A 1 275 ? -4.843 -15.547 9.565 1.00 87.94 275 THR A N 1
ATOM 2191 C CA . THR A 1 275 ? -3.598 -16.001 8.937 1.00 87.94 275 THR A CA 1
ATOM 2192 C C . THR A 1 275 ? -3.824 -17.290 8.160 1.00 87.94 275 THR A C 1
ATOM 2194 O O . THR A 1 275 ? -3.456 -17.360 6.991 1.00 87.94 275 THR A O 1
ATOM 2197 N N . VAL A 1 276 ? -4.469 -18.293 8.766 1.00 90.06 276 VAL A N 1
ATOM 2198 C CA . VAL A 1 276 ? -4.789 -19.559 8.090 1.00 90.06 276 VAL A CA 1
ATOM 2199 C C . VAL A 1 276 ? -5.679 -19.308 6.877 1.00 90.06 276 VAL A C 1
ATOM 2201 O O . VAL A 1 276 ? -5.425 -19.880 5.821 1.00 90.06 276 VAL A O 1
ATOM 2204 N N . LEU A 1 277 ? -6.677 -18.428 6.989 1.00 89.38 277 LEU A N 1
ATOM 2205 C CA . LEU A 1 277 ? -7.548 -18.064 5.873 1.00 89.38 277 LEU A CA 1
ATOM 2206 C C . LEU A 1 277 ? -6.770 -17.388 4.734 1.00 89.38 277 LEU A C 1
ATOM 2208 O O . LEU A 1 277 ? -6.889 -17.819 3.592 1.00 89.38 277 LEU A O 1
ATOM 2212 N N . VAL A 1 278 ? -5.945 -16.381 5.033 1.00 89.25 278 VAL A N 1
ATOM 2213 C CA . VAL A 1 278 ? -5.123 -15.678 4.032 1.00 89.25 278 VAL A CA 1
ATOM 2214 C C . VAL A 1 278 ? -4.162 -16.645 3.342 1.00 89.25 278 VAL A C 1
ATOM 2216 O O . VAL A 1 278 ? -4.133 -16.696 2.115 1.00 89.25 278 VAL A O 1
ATOM 2219 N N . VAL A 1 279 ? -3.431 -17.460 4.108 1.00 89.88 279 VAL A N 1
ATOM 2220 C CA . VAL A 1 279 ? -2.505 -18.464 3.560 1.00 89.88 279 VAL A CA 1
ATOM 2221 C C . VAL A 1 279 ? -3.250 -19.503 2.725 1.00 89.88 279 VAL A C 1
ATOM 2223 O O . VAL A 1 279 ? -2.760 -19.881 1.669 1.00 89.88 279 VAL A O 1
ATOM 2226 N N . SER A 1 280 ? -4.449 -19.924 3.137 1.00 88.38 280 SER A N 1
ATOM 2227 C CA . SER A 1 280 ? -5.257 -20.881 2.369 1.00 88.38 280 SER A CA 1
ATOM 2228 C C . SER A 1 280 ? -5.763 -20.286 1.056 1.00 88.38 280 SER A C 1
ATOM 2230 O O . SER A 1 280 ? -5.755 -20.970 0.039 1.00 88.38 280 SER A O 1
ATOM 2232 N N . ILE A 1 281 ? -6.188 -19.018 1.049 1.00 87.56 281 ILE A N 1
ATOM 2233 C CA . ILE A 1 281 ? -6.625 -18.330 -0.176 1.00 87.56 281 ILE A CA 1
ATOM 2234 C C . ILE A 1 281 ? -5.450 -18.189 -1.146 1.00 87.56 281 ILE A C 1
ATOM 2236 O O . ILE A 1 281 ? -5.597 -18.502 -2.326 1.00 87.56 281 ILE A O 1
ATOM 2240 N N . ILE A 1 282 ? -4.286 -17.761 -0.648 1.00 88.31 282 ILE A N 1
ATOM 2241 C CA . ILE A 1 282 ? -3.066 -17.621 -1.450 1.00 88.31 282 ILE A CA 1
ATOM 2242 C C . ILE A 1 282 ? -2.623 -18.993 -1.972 1.00 88.31 282 ILE A C 1
ATOM 2244 O O . ILE A 1 282 ? -2.498 -19.168 -3.179 1.00 88.31 282 ILE A O 1
ATOM 2248 N N . GLY A 1 283 ? -2.477 -19.992 -1.100 1.00 87.56 283 GLY A N 1
ATOM 2249 C CA . GLY A 1 283 ? -2.082 -21.348 -1.486 1.00 87.56 283 GLY A CA 1
ATOM 2250 C C . GLY A 1 283 ? -3.046 -21.977 -2.492 1.00 87.56 283 GLY A C 1
ATOM 2251 O O . GLY A 1 283 ? -2.613 -22.609 -3.449 1.00 87.56 283 GLY A O 1
ATOM 2252 N N . PHE A 1 284 ? -4.356 -21.752 -2.349 1.00 87.81 284 PHE A N 1
ATOM 2253 C CA . PHE A 1 284 ? -5.337 -22.225 -3.324 1.00 87.81 284 PHE A CA 1
ATOM 2254 C C . PHE A 1 284 ? -5.225 -21.484 -4.662 1.00 87.81 284 PHE A C 1
ATOM 2256 O O . PHE A 1 284 ? -5.305 -22.116 -5.714 1.00 87.81 284 PHE A O 1
ATOM 2263 N N . ARG A 1 285 ? -5.005 -20.162 -4.643 1.00 85.88 285 ARG A N 1
ATOM 2264 C CA . ARG A 1 285 ? -4.819 -19.347 -5.854 1.00 85.88 285 ARG A CA 1
ATOM 2265 C C . ARG A 1 285 ? -3.558 -19.731 -6.630 1.00 85.88 285 ARG A C 1
ATOM 2267 O O . ARG A 1 285 ? -3.599 -19.692 -7.859 1.00 85.88 285 ARG A O 1
ATOM 2274 N N . PHE A 1 286 ? -2.481 -20.084 -5.933 1.00 86.38 286 PHE A N 1
ATOM 2275 C CA . PHE A 1 286 ? -1.227 -20.544 -6.537 1.00 86.38 286 PHE A CA 1
ATOM 2276 C C . PHE A 1 286 ? -1.179 -22.054 -6.780 1.00 86.38 286 PHE A C 1
ATOM 2278 O O . PHE A 1 286 ? -0.213 -22.521 -7.350 1.00 86.38 286 PHE A O 1
ATOM 2285 N N . GLN A 1 287 ? -2.231 -22.801 -6.425 1.00 88.19 287 GLN A N 1
ATOM 2286 C CA . GLN A 1 287 ? -2.322 -24.255 -6.637 1.00 88.19 287 GLN A CA 1
ATOM 2287 C C . GLN A 1 287 ? -1.297 -25.079 -5.830 1.00 88.19 287 GLN A C 1
ATOM 2289 O O . GLN A 1 287 ? -1.005 -26.222 -6.161 1.00 88.19 287 GLN A O 1
ATOM 2294 N N . GLU A 1 288 ? -0.863 -24.538 -4.688 1.00 88.12 288 GLU A N 1
ATOM 2295 C CA . GLU A 1 288 ? 0.180 -25.088 -3.804 1.00 88.12 288 GLU A CA 1
ATOM 2296 C C . GLU A 1 288 ? -0.372 -25.540 -2.438 1.00 88.12 288 GLU A C 1
ATOM 2298 O O . GLU A 1 288 ? 0.310 -25.521 -1.409 1.00 88.12 288 GLU A O 1
ATOM 2303 N N . MET A 1 289 ? -1.655 -25.912 -2.376 1.00 89.50 289 MET A N 1
ATOM 2304 C CA . MET A 1 289 ? -2.244 -26.389 -1.120 1.00 89.50 289 MET A CA 1
ATOM 2305 C C . MET A 1 289 ? -1.725 -27.787 -0.776 1.00 89.50 289 MET A C 1
ATOM 2307 O O . MET A 1 289 ? -1.581 -28.634 -1.665 1.00 89.50 289 MET A O 1
ATOM 2311 N N . PRO A 1 290 ? -1.550 -28.105 0.520 1.00 88.38 290 PRO A N 1
ATOM 2312 C CA . PRO A 1 290 ? -1.206 -29.459 0.925 1.00 88.38 290 PRO A CA 1
ATOM 2313 C C . PRO A 1 290 ? -2.271 -30.437 0.420 1.00 88.38 290 PRO A C 1
ATOM 2315 O O . PRO A 1 290 ? -3.473 -30.206 0.585 1.00 88.38 290 PRO A O 1
ATOM 2318 N N . PHE A 1 291 ? -1.820 -31.535 -0.192 1.00 89.12 291 PHE A N 1
ATOM 2319 C CA . PHE A 1 291 ? -2.662 -32.560 -0.827 1.00 89.12 291 PHE A CA 1
ATOM 2320 C C . PHE A 1 291 ? -3.435 -32.105 -2.078 1.00 89.12 291 PHE A C 1
ATOM 2322 O O . PHE A 1 291 ? -4.292 -32.852 -2.561 1.00 89.12 291 PHE A O 1
ATOM 2329 N N . GLY A 1 292 ? -3.144 -30.917 -2.616 1.00 87.12 292 GLY A N 1
ATOM 2330 C CA . GLY A 1 292 ? -3.623 -30.485 -3.926 1.00 87.12 292 GLY A CA 1
ATOM 2331 C C . GLY A 1 292 ? -3.105 -31.400 -5.036 1.00 87.12 292 GLY A C 1
ATOM 2332 O O . GLY A 1 292 ? -1.969 -31.870 -4.985 1.00 87.12 292 GLY A O 1
ATOM 2333 N N . LYS A 1 293 ? -3.954 -31.709 -6.020 1.00 89.19 293 LYS A N 1
ATOM 2334 C CA . LYS A 1 293 ? -3.582 -32.542 -7.172 1.00 89.19 293 LYS A CA 1
ATOM 2335 C C . LYS A 1 293 ? -4.128 -31.954 -8.462 1.00 89.19 293 LYS A C 1
ATOM 2337 O O . LYS A 1 293 ? -5.290 -31.550 -8.521 1.00 89.19 293 LYS A O 1
ATOM 2342 N N . LEU A 1 294 ? -3.315 -32.000 -9.511 1.00 89.19 294 LEU A N 1
ATOM 2343 C CA . LEU A 1 294 ? -3.778 -31.798 -10.877 1.00 89.19 294 LEU A CA 1
ATOM 2344 C C . LEU A 1 294 ? -4.429 -33.095 -11.366 1.00 89.19 294 LEU A C 1
ATOM 2346 O O . LEU A 1 294 ? -3.838 -34.172 -11.301 1.00 89.19 294 LEU A O 1
ATOM 2350 N N . THR A 1 295 ? -5.677 -32.998 -11.805 1.00 87.75 295 THR A N 1
ATOM 2351 C CA . THR A 1 295 ? -6.469 -34.119 -12.326 1.00 87.75 295 THR A CA 1
ATOM 2352 C C . THR A 1 295 ? -7.124 -33.707 -13.633 1.00 87.75 295 THR A C 1
ATOM 2354 O O . THR A 1 295 ? -7.335 -32.522 -13.865 1.00 87.75 295 THR A O 1
ATOM 2357 N N . THR A 1 296 ? -7.460 -34.658 -14.494 1.00 89.44 296 THR A N 1
ATOM 2358 C CA . THR A 1 296 ? -8.171 -34.367 -15.744 1.00 89.44 296 THR A CA 1
ATOM 2359 C C . THR A 1 296 ? -9.665 -34.578 -15.534 1.00 89.44 296 THR A C 1
ATOM 2361 O O . THR A 1 296 ? -10.078 -35.602 -14.986 1.00 89.44 296 THR A O 1
ATOM 2364 N N . ASN A 1 297 ? -10.485 -33.600 -15.921 1.00 85.81 297 ASN A N 1
ATOM 2365 C CA . ASN A 1 297 ? -11.938 -33.726 -15.847 1.00 85.81 297 ASN A CA 1
ATOM 2366 C C . ASN A 1 297 ? -12.485 -34.600 -16.997 1.00 85.81 297 ASN A C 1
ATOM 2368 O O . ASN A 1 297 ? -11.770 -34.956 -17.931 1.00 85.81 297 ASN A O 1
ATOM 2372 N N . ALA A 1 298 ? -13.779 -34.935 -16.949 1.00 83.00 298 ALA A N 1
ATOM 2373 C CA . ALA A 1 298 ? -14.431 -35.737 -17.991 1.00 83.00 298 ALA A CA 1
ATOM 2374 C C . ALA A 1 298 ? -14.442 -35.066 -19.382 1.00 83.00 298 ALA A C 1
ATOM 2376 O O . ALA A 1 298 ? -14.638 -35.746 -20.383 1.00 83.00 298 ALA A O 1
ATOM 2377 N N . ALA A 1 299 ? -14.214 -33.749 -19.447 1.00 83.38 299 ALA A N 1
ATOM 2378 C CA . ALA A 1 299 ? -14.086 -32.978 -20.681 1.00 83.38 299 ALA A CA 1
ATOM 2379 C C . ALA A 1 299 ? -12.635 -32.907 -21.207 1.00 83.38 299 ALA A C 1
ATOM 2381 O O . ALA A 1 299 ? -12.383 -32.233 -22.201 1.00 83.38 299 ALA A O 1
ATOM 2382 N N . GLY A 1 300 ? -11.681 -33.589 -20.560 1.00 84.62 300 GLY A N 1
ATOM 2383 C CA . GLY A 1 300 ? -10.270 -33.599 -20.956 1.00 84.62 300 GLY A CA 1
ATOM 2384 C C . GLY A 1 300 ? -9.458 -32.383 -20.491 1.00 84.62 300 GLY A C 1
ATOM 2385 O O . GLY A 1 300 ? -8.279 -32.288 -20.818 1.00 84.62 300 GLY A O 1
ATOM 2386 N N . GLU A 1 301 ? -10.039 -31.461 -19.718 1.00 86.25 301 GLU A N 1
ATOM 2387 C CA . GLU A 1 301 ? -9.328 -30.295 -19.187 1.00 86.25 301 GLU A CA 1
ATOM 2388 C C . GLU A 1 301 ? -8.569 -30.644 -17.900 1.00 86.25 301 GLU A C 1
ATOM 2390 O O . GLU A 1 301 ? -9.098 -31.304 -16.997 1.00 86.25 301 GLU A O 1
ATOM 2395 N N . THR A 1 302 ? -7.342 -30.140 -17.776 1.00 88.94 302 THR A N 1
ATOM 2396 C CA . THR A 1 302 ? -6.572 -30.210 -16.530 1.00 88.94 302 THR A CA 1
ATOM 2397 C C . THR A 1 302 ? -7.174 -29.259 -15.495 1.00 88.94 302 THR A C 1
ATOM 2399 O O . THR A 1 302 ? -7.273 -28.048 -15.707 1.00 88.94 302 THR A O 1
ATOM 2402 N N . ILE A 1 303 ? -7.573 -29.806 -14.352 1.00 90.62 303 ILE A N 1
ATOM 2403 C CA . ILE A 1 303 ? -8.144 -29.083 -13.219 1.00 90.62 303 ILE A CA 1
ATOM 2404 C C . ILE A 1 303 ? -7.291 -29.293 -11.971 1.00 90.62 303 ILE A C 1
ATOM 2406 O O . ILE A 1 303 ? -6.810 -30.393 -11.694 1.00 90.62 303 ILE A O 1
ATOM 2410 N N . TYR A 1 304 ? -7.145 -28.238 -11.182 1.00 90.19 304 TYR A N 1
ATOM 2411 C CA . TYR A 1 304 ? -6.576 -28.324 -9.849 1.00 90.19 304 TYR A CA 1
ATOM 2412 C C . TYR A 1 304 ? -7.667 -28.678 -8.848 1.00 90.19 304 TYR A C 1
ATOM 2414 O O . TYR A 1 304 ? -8.701 -28.008 -8.776 1.00 90.19 304 TYR A O 1
ATOM 2422 N N . ARG A 1 305 ? -7.449 -29.744 -8.080 1.00 88.56 305 ARG A N 1
ATOM 2423 C CA . ARG A 1 305 ? -8.398 -30.254 -7.096 1.00 88.56 305 ARG A CA 1
ATOM 2424 C C . ARG A 1 305 ? -7.770 -30.267 -5.712 1.00 88.56 305 ARG A C 1
ATOM 2426 O O . ARG A 1 305 ? -6.725 -30.875 -5.495 1.00 88.56 305 ARG A O 1
ATOM 2433 N N . TRP A 1 306 ? -8.470 -29.661 -4.761 1.00 89.94 306 TRP A N 1
ATOM 2434 C CA . TRP A 1 306 ? -8.133 -29.690 -3.346 1.00 89.94 306 TRP A CA 1
ATOM 2435 C C . TRP A 1 306 ? -9.361 -30.145 -2.549 1.00 89.94 306 TRP A C 1
ATOM 2437 O O . TRP A 1 306 ? -10.319 -29.397 -2.339 1.00 89.94 306 TRP A O 1
ATOM 2447 N N . GLY A 1 307 ? -9.373 -31.429 -2.176 1.00 88.06 307 GLY A N 1
ATOM 2448 C CA . GLY A 1 307 ? -10.524 -32.077 -1.543 1.00 88.06 307 GLY A CA 1
ATOM 2449 C C . GLY A 1 307 ? -11.783 -32.036 -2.422 1.00 88.06 307 GLY A C 1
ATOM 2450 O O . GLY A 1 307 ? -11.840 -32.657 -3.491 1.00 88.06 307 GLY A O 1
ATOM 2451 N N . PHE A 1 308 ? -12.799 -31.309 -1.949 1.00 86.19 308 PHE A N 1
ATOM 2452 C CA . PHE A 1 308 ? -14.096 -31.144 -2.619 1.00 86.19 308 PHE A CA 1
ATOM 2453 C C . PHE A 1 308 ? -14.162 -29.923 -3.545 1.00 86.19 308 PHE A C 1
ATOM 2455 O O . PHE A 1 308 ? -15.146 -29.762 -4.261 1.00 86.19 308 PHE A O 1
ATOM 2462 N N . ILE A 1 309 ? -13.139 -29.067 -3.530 1.00 87.62 309 ILE A N 1
ATOM 2463 C CA . ILE A 1 309 ? -13.094 -27.837 -4.320 1.00 87.62 309 ILE A CA 1
ATOM 2464 C C . ILE A 1 309 ? -12.170 -28.068 -5.517 1.00 87.62 309 ILE A C 1
ATOM 2466 O O . ILE A 1 309 ? -11.098 -28.664 -5.385 1.00 87.62 309 ILE A O 1
ATOM 2470 N N . SER A 1 310 ? -1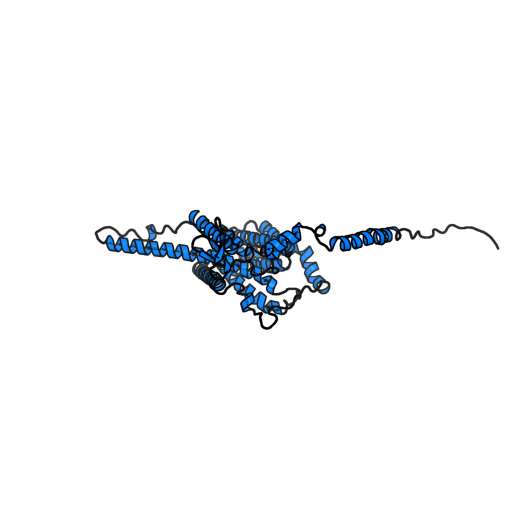2.579 -27.597 -6.692 1.00 85.00 310 SER A N 1
ATOM 2471 C CA . SER A 1 310 ? -11.769 -27.660 -7.907 1.00 85.00 310 SER A CA 1
ATOM 2472 C C . SER A 1 310 ? -11.823 -26.352 -8.681 1.00 85.00 310 SER A C 1
ATOM 2474 O O . SER A 1 310 ? -12.865 -25.701 -8.727 1.00 85.00 310 SER A O 1
ATOM 2476 N N . THR A 1 311 ? -10.719 -26.002 -9.328 1.00 86.50 311 THR A N 1
ATOM 2477 C CA . THR A 1 311 ? -10.610 -24.863 -10.244 1.00 86.50 311 THR A CA 1
ATOM 2478 C C . THR A 1 311 ? -9.843 -25.274 -11.501 1.00 86.50 311 THR A C 1
ATOM 2480 O O . THR A 1 311 ? -9.200 -26.325 -11.526 1.00 86.50 311 THR A O 1
ATOM 2483 N N . LYS A 1 312 ? -9.916 -24.469 -12.565 1.00 85.12 312 LYS A N 1
ATOM 2484 C CA . LYS A 1 312 ? -9.099 -24.691 -13.766 1.00 85.12 312 LYS A CA 1
ATOM 2485 C C . LYS A 1 312 ? -7.618 -24.628 -13.395 1.00 85.12 312 LYS A C 1
ATOM 2487 O O . LYS A 1 312 ? -7.224 -23.767 -12.607 1.00 85.12 312 LYS A O 1
ATOM 2492 N N . ALA A 1 313 ? -6.811 -25.535 -13.945 1.00 83.00 313 ALA A N 1
ATOM 2493 C CA . ALA A 1 313 ? -5.368 -25.452 -13.777 1.00 83.00 313 ALA A CA 1
ATOM 2494 C C . ALA A 1 313 ? -4.866 -24.139 -14.395 1.00 83.00 313 ALA A C 1
ATOM 2496 O O . ALA A 1 313 ? -5.268 -23.760 -15.496 1.00 83.00 313 ALA A O 1
ATOM 2497 N N . THR A 1 314 ? -4.028 -23.427 -13.658 1.00 75.94 314 THR A N 1
ATOM 2498 C CA . THR A 1 314 ? -3.382 -22.188 -14.097 1.00 75.94 314 THR A CA 1
ATOM 2499 C C . THR A 1 314 ? -1.890 -22.334 -13.861 1.00 75.94 314 THR A C 1
ATOM 2501 O O . THR A 1 314 ? -1.476 -23.238 -13.150 1.00 75.94 314 THR A O 1
ATOM 2504 N N . ASN A 1 315 ? -1.081 -21.462 -14.456 1.00 67.00 315 ASN A N 1
ATOM 2505 C CA . ASN A 1 315 ? 0.350 -21.450 -14.166 1.00 67.00 315 ASN A CA 1
ATOM 2506 C C . ASN A 1 315 ? 0.583 -21.081 -12.686 1.00 67.00 315 ASN A C 1
ATOM 2508 O O . ASN A 1 315 ? -0.165 -20.244 -12.166 1.00 67.00 315 ASN A O 1
ATOM 2512 N N . ASP A 1 316 ? 1.618 -21.637 -12.050 1.00 62.34 316 ASP A N 1
ATOM 2513 C CA . ASP A 1 316 ? 1.944 -21.503 -10.610 1.00 62.34 316 ASP A CA 1
ATOM 2514 C C . ASP A 1 316 ? 2.463 -20.091 -10.220 1.00 62.34 316 ASP A C 1
ATOM 2516 O O . ASP A 1 316 ? 3.221 -19.898 -9.274 1.00 62.34 316 ASP A O 1
ATOM 2520 N N . GLY A 1 317 ? 2.036 -19.062 -10.959 1.00 68.06 317 GLY A N 1
ATOM 2521 C CA . GLY A 1 317 ? 2.497 -17.676 -10.875 1.00 68.06 317 GLY A CA 1
ATOM 2522 C C . GLY A 1 317 ? 3.547 -17.353 -11.942 1.00 68.06 317 GLY A C 1
ATOM 2523 O O . GLY A 1 317 ? 4.516 -18.079 -12.149 1.00 68.06 317 GLY A O 1
ATOM 2524 N N . PHE A 1 318 ? 3.388 -16.228 -12.646 1.00 74.19 318 PHE A N 1
ATOM 2525 C CA . PHE A 1 318 ? 4.342 -15.835 -13.702 1.00 74.19 318 PHE A CA 1
ATOM 2526 C C . PHE A 1 318 ? 5.681 -15.326 -13.134 1.00 74.19 318 PHE A C 1
ATOM 2528 O O . PHE A 1 318 ? 6.673 -15.225 -13.860 1.00 74.19 318 PHE A O 1
ATOM 2535 N N . VAL A 1 319 ? 5.715 -15.019 -11.834 1.00 76.31 319 VAL A N 1
ATOM 2536 C CA . VAL A 1 319 ? 6.890 -14.509 -11.119 1.00 76.31 319 VAL A CA 1
ATOM 2537 C C . VAL A 1 319 ? 8.050 -15.514 -11.124 1.00 76.31 319 VAL A C 1
ATOM 2539 O O . VAL A 1 319 ? 9.201 -15.080 -11.147 1.00 76.31 319 VAL A O 1
ATOM 2542 N N . ASP A 1 320 ? 7.795 -16.829 -11.197 1.00 74.81 320 ASP A N 1
ATOM 2543 C CA . ASP A 1 320 ? 8.864 -17.839 -11.320 1.00 74.81 320 ASP A CA 1
ATOM 2544 C C . ASP A 1 320 ? 9.730 -17.604 -12.569 1.00 74.81 320 ASP A C 1
ATOM 2546 O O . ASP A 1 320 ? 10.960 -17.667 -12.522 1.00 74.81 320 ASP A O 1
ATOM 2550 N N . GLY A 1 321 ? 9.101 -17.213 -13.682 1.00 77.56 321 GLY A N 1
ATOM 2551 C CA . GLY A 1 321 ? 9.814 -16.852 -14.905 1.00 77.56 321 GLY A CA 1
ATOM 2552 C C . GLY A 1 321 ? 10.771 -15.676 -14.696 1.00 77.56 321 GLY A C 1
ATOM 2553 O O . GLY A 1 321 ? 11.900 -15.701 -15.188 1.00 77.56 321 GLY A O 1
ATOM 2554 N N . TRP A 1 322 ? 10.356 -14.667 -13.927 1.00 79.38 322 TRP A N 1
ATOM 2555 C CA . TRP A 1 322 ? 11.181 -13.495 -13.615 1.00 79.38 322 TRP A CA 1
ATOM 2556 C C . TRP A 1 322 ? 12.288 -13.812 -12.616 1.00 79.38 322 TRP A C 1
ATOM 2558 O O . TRP A 1 322 ? 13.424 -13.385 -12.816 1.00 79.38 322 TRP A O 1
ATOM 2568 N N . ALA A 1 323 ? 12.003 -14.614 -11.591 1.00 80.75 323 ALA A N 1
ATOM 2569 C CA . ALA A 1 323 ? 13.019 -15.088 -10.660 1.00 80.75 323 ALA A CA 1
ATOM 2570 C C . ALA A 1 323 ? 14.101 -15.876 -11.411 1.00 80.75 323 ALA A C 1
ATOM 2572 O O . ALA A 1 323 ? 15.283 -15.538 -11.345 1.00 80.75 323 ALA A O 1
ATOM 2573 N N . ARG A 1 324 ? 13.700 -16.860 -12.222 1.00 81.56 324 ARG A N 1
ATOM 2574 C CA . ARG A 1 324 ? 14.620 -17.630 -13.064 1.00 81.56 324 ARG A CA 1
ATOM 2575 C C . ARG A 1 324 ? 15.398 -16.728 -14.013 1.00 81.56 324 ARG A C 1
ATOM 2577 O O . ARG A 1 324 ? 16.605 -16.903 -14.166 1.00 81.56 324 ARG A O 1
ATOM 2584 N N . TRP A 1 325 ? 14.742 -15.743 -14.625 1.00 81.81 325 TRP A N 1
ATOM 2585 C CA . TRP A 1 325 ? 15.408 -14.776 -15.490 1.00 81.81 325 TRP A CA 1
ATOM 2586 C C . TRP A 1 325 ? 16.494 -13.983 -14.754 1.00 81.81 325 TRP A C 1
ATOM 2588 O O . TRP A 1 325 ? 17.607 -13.894 -15.270 1.00 81.81 325 TRP A O 1
ATOM 2598 N N . ASN A 1 326 ? 16.192 -13.463 -13.565 1.00 82.19 326 ASN A N 1
ATOM 2599 C CA . ASN A 1 326 ? 17.105 -12.646 -12.768 1.00 82.19 326 ASN A CA 1
ATOM 2600 C C . ASN A 1 326 ? 18.272 -13.469 -12.191 1.00 82.19 326 ASN A C 1
ATOM 2602 O O . ASN A 1 326 ? 19.415 -13.024 -12.244 1.00 82.19 326 ASN A O 1
ATOM 2606 N N . PHE A 1 327 ? 18.017 -14.683 -11.689 1.00 84.31 327 PHE A N 1
ATOM 2607 C CA . PHE A 1 327 ? 19.038 -15.508 -11.023 1.00 84.31 327 PHE A CA 1
ATOM 2608 C C . PHE A 1 327 ? 19.906 -16.345 -11.970 1.00 84.31 327 PHE A C 1
ATOM 2610 O O . PHE A 1 327 ? 21.004 -16.737 -11.588 1.00 84.31 327 PHE A O 1
ATOM 2617 N N . THR A 1 328 ? 19.466 -16.598 -13.208 1.00 86.69 328 THR A N 1
ATOM 2618 C CA . THR A 1 328 ? 20.326 -17.242 -14.227 1.00 86.69 328 THR A CA 1
ATOM 2619 C C . THR A 1 328 ? 21.479 -16.347 -14.691 1.00 86.69 328 THR A C 1
ATOM 2621 O O . THR A 1 328 ? 22.393 -16.836 -15.352 1.00 86.69 328 THR A O 1
ATOM 2624 N N . GLY A 1 329 ? 21.454 -15.058 -14.337 1.00 83.06 329 GLY A N 1
ATOM 2625 C CA . GLY A 1 329 ? 22.467 -14.091 -14.743 1.00 83.06 329 GLY A CA 1
ATOM 2626 C C . GLY A 1 329 ? 22.410 -13.779 -16.235 1.00 83.06 329 GLY A C 1
ATOM 2627 O O . GLY A 1 329 ? 21.678 -14.401 -17.012 1.00 83.06 329 GLY A O 1
ATOM 2628 N N . TYR A 1 330 ? 23.192 -12.784 -16.646 1.00 80.31 330 TYR A N 1
ATOM 2629 C CA . TYR A 1 330 ? 23.332 -12.474 -18.065 1.00 80.31 330 TYR A CA 1
ATOM 2630 C C . TYR A 1 330 ? 24.195 -13.538 -18.768 1.00 80.31 330 TYR A C 1
ATOM 2632 O O . TYR A 1 330 ? 23.999 -13.804 -19.950 1.00 80.31 330 TYR A O 1
ATOM 2640 N N . GLU A 1 331 ? 25.076 -14.219 -18.024 1.00 84.06 331 GLU A N 1
ATOM 2641 C CA . GLU A 1 331 ? 25.908 -15.335 -18.491 1.00 84.06 331 GLU A CA 1
ATOM 2642 C C . GLU A 1 331 ? 25.099 -16.552 -18.945 1.00 84.06 331 GLU A C 1
ATOM 2644 O O . GLU A 1 331 ? 25.510 -17.262 -19.860 1.00 84.06 331 GLU A O 1
ATOM 2649 N N . GLY A 1 332 ? 23.936 -16.787 -18.334 1.00 83.88 332 GLY A N 1
ATOM 2650 C CA . GLY A 1 332 ? 23.039 -17.880 -18.704 1.00 83.88 332 GLY A CA 1
ATOM 2651 C C . GLY A 1 332 ? 22.198 -17.608 -19.954 1.00 83.88 332 GLY A C 1
ATOM 2652 O O . GLY A 1 332 ? 21.375 -18.446 -20.322 1.00 83.88 332 GLY A O 1
ATOM 2653 N N . LYS A 1 333 ? 22.337 -16.437 -20.592 1.00 87.94 333 LYS A N 1
ATOM 2654 C CA . LYS A 1 333 ? 21.538 -16.048 -21.764 1.00 87.94 333 LYS A CA 1
ATOM 2655 C C . LYS A 1 333 ? 22.263 -16.392 -23.061 1.00 87.94 333 LYS A C 1
ATOM 2657 O O . LYS A 1 333 ? 23.478 -16.251 -23.164 1.00 87.94 333 LYS A O 1
ATOM 2662 N N . SER A 1 334 ? 21.508 -16.749 -24.099 1.00 90.31 334 SER A N 1
ATOM 2663 C CA . SER A 1 334 ? 22.058 -17.038 -25.435 1.00 90.31 334 SER A CA 1
ATOM 2664 C C . SER A 1 334 ? 22.864 -15.870 -26.021 1.00 90.31 334 SER A C 1
ATOM 2666 O O . SER A 1 334 ? 23.865 -16.094 -26.695 1.00 90.31 334 SER A O 1
ATOM 2668 N N . ALA A 1 335 ? 22.473 -14.629 -25.714 1.00 87.88 335 ALA A N 1
ATOM 2669 C CA . ALA A 1 335 ? 23.150 -13.410 -26.160 1.00 87.88 335 ALA A CA 1
ATOM 2670 C C . ALA A 1 335 ? 24.446 -13.083 -25.385 1.00 87.88 335 ALA A C 1
ATOM 2672 O O . ALA A 1 335 ? 25.132 -12.116 -25.716 1.00 87.88 335 ALA A O 1
ATOM 2673 N N . TYR A 1 336 ? 24.815 -13.865 -24.361 1.00 89.81 336 TYR A N 1
ATOM 2674 C CA . TYR A 1 336 ? 25.981 -13.567 -23.526 1.00 89.81 336 TYR A CA 1
ATOM 2675 C C . TYR A 1 336 ? 27.279 -13.448 -24.328 1.00 89.81 336 TYR A C 1
ATOM 2677 O O . TYR A 1 336 ? 28.082 -12.551 -24.073 1.00 89.81 336 TYR A O 1
ATOM 2685 N N . ALA A 1 337 ? 27.483 -14.336 -25.306 1.00 91.00 337 ALA A N 1
ATOM 2686 C CA . ALA A 1 337 ? 28.695 -14.348 -26.120 1.00 91.00 337 ALA A CA 1
ATOM 2687 C C . ALA A 1 337 ? 28.877 -13.037 -26.902 1.00 91.00 337 ALA A C 1
ATOM 2689 O O . ALA A 1 337 ? 29.985 -12.508 -26.962 1.00 91.00 337 ALA A O 1
ATOM 2690 N N . GLU A 1 338 ? 27.786 -12.489 -27.440 1.00 91.00 338 GLU A N 1
ATOM 2691 C CA . GLU A 1 338 ? 27.783 -11.222 -28.174 1.00 91.00 338 GLU A CA 1
ATOM 2692 C C . GLU A 1 338 ? 28.098 -10.043 -27.247 1.00 91.00 338 GLU A C 1
ATOM 2694 O O . GLU A 1 338 ? 29.036 -9.288 -27.498 1.00 91.00 338 GLU A O 1
ATOM 2699 N N . TYR A 1 339 ? 27.388 -9.930 -26.123 1.00 87.56 339 TYR A N 1
ATOM 2700 C CA . TYR A 1 339 ? 27.661 -8.902 -25.115 1.00 87.56 339 TYR A CA 1
ATOM 2701 C C . TYR A 1 339 ? 29.105 -8.953 -24.615 1.00 87.56 339 TYR A C 1
ATOM 2703 O O . TYR A 1 339 ? 29.786 -7.929 -24.553 1.00 87.56 339 TYR A O 1
ATOM 2711 N N . ARG A 1 340 ? 29.604 -10.152 -24.292 1.00 90.56 340 ARG A N 1
ATOM 2712 C CA . ARG A 1 340 ? 30.982 -10.342 -23.837 1.00 90.56 340 ARG A CA 1
ATOM 2713 C C . ARG A 1 340 ? 31.977 -9.906 -24.908 1.00 90.56 340 ARG A C 1
ATOM 2715 O O . ARG A 1 340 ? 32.956 -9.249 -24.568 1.00 90.56 340 ARG A O 1
ATOM 2722 N N . ALA A 1 341 ? 31.729 -10.223 -26.179 1.00 91.62 341 ALA A N 1
ATOM 2723 C CA . ALA A 1 341 ? 32.575 -9.776 -27.281 1.00 91.62 341 ALA A CA 1
ATOM 2724 C C . ALA A 1 341 ? 32.613 -8.241 -27.391 1.00 91.62 341 ALA A C 1
ATOM 2726 O O . ALA A 1 341 ? 33.692 -7.673 -27.566 1.00 91.62 341 ALA A O 1
ATOM 2727 N N . VAL A 1 342 ? 31.474 -7.559 -27.216 1.00 89.31 342 VAL A N 1
ATOM 2728 C CA . VAL A 1 342 ? 31.408 -6.086 -27.185 1.00 89.31 342 VAL A CA 1
ATOM 2729 C C . VAL A 1 342 ? 32.211 -5.525 -26.009 1.00 89.31 342 VAL A C 1
ATOM 2731 O O . VAL A 1 342 ? 33.052 -4.649 -26.210 1.00 89.31 342 VAL A O 1
ATOM 2734 N N . VAL A 1 343 ? 32.014 -6.051 -24.797 1.00 88.88 343 VAL A N 1
ATOM 2735 C CA . VAL A 1 343 ? 32.724 -5.595 -23.590 1.00 88.88 343 VAL A CA 1
ATOM 2736 C C . VAL A 1 343 ? 34.237 -5.810 -23.705 1.00 88.88 343 VAL A C 1
ATOM 2738 O O . VAL A 1 343 ? 35.007 -4.903 -23.385 1.00 88.88 343 VAL A O 1
ATOM 2741 N N . GLU A 1 344 ? 34.685 -6.965 -24.205 1.00 91.19 344 GLU A N 1
ATOM 2742 C CA . GLU A 1 344 ? 36.113 -7.227 -24.442 1.00 91.19 344 GLU A CA 1
ATOM 2743 C C . GLU A 1 344 ? 36.680 -6.303 -25.528 1.00 91.19 344 GLU A C 1
ATOM 2745 O O . GLU A 1 344 ? 37.751 -5.729 -25.349 1.00 91.19 344 GLU A O 1
ATOM 2750 N N . THR A 1 345 ? 35.933 -6.054 -26.607 1.00 89.94 345 THR A N 1
ATOM 2751 C CA . THR A 1 345 ? 36.334 -5.086 -27.642 1.00 89.94 345 THR A CA 1
ATOM 2752 C C . THR A 1 345 ? 36.498 -3.682 -27.056 1.00 89.94 345 THR A C 1
ATOM 2754 O O . THR A 1 345 ? 37.482 -3.001 -27.347 1.00 89.94 345 THR A O 1
ATOM 2757 N N . MET A 1 346 ? 35.578 -3.242 -26.189 1.00 86.62 346 MET A N 1
ATOM 2758 C CA . MET A 1 346 ? 35.692 -1.956 -25.493 1.00 86.62 346 MET A CA 1
ATOM 2759 C C . MET A 1 346 ? 36.913 -1.920 -24.571 1.00 86.62 346 MET A C 1
ATOM 2761 O O . MET A 1 346 ? 37.639 -0.929 -24.550 1.00 86.62 346 MET A O 1
ATOM 2765 N N . LYS A 1 347 ? 37.189 -3.004 -23.844 1.00 85.69 347 LYS A N 1
ATOM 2766 C CA . LYS A 1 347 ? 38.370 -3.114 -22.982 1.00 85.69 347 LYS A CA 1
ATOM 2767 C C . LYS A 1 347 ? 39.671 -2.999 -23.781 1.00 85.69 347 LYS A C 1
ATOM 2769 O O . LYS A 1 347 ? 40.561 -2.252 -23.376 1.00 85.69 347 LYS A O 1
ATOM 2774 N N . THR A 1 348 ? 39.760 -3.675 -24.925 1.00 83.38 348 THR A N 1
ATOM 2775 C CA . THR A 1 348 ? 40.935 -3.646 -25.806 1.00 83.38 348 THR A CA 1
ATOM 2776 C C . THR A 1 348 ? 41.098 -2.305 -26.520 1.00 83.38 348 THR A C 1
ATOM 2778 O O . THR A 1 348 ? 42.213 -1.804 -26.617 1.00 83.38 348 THR A O 1
ATOM 2781 N N . ASN A 1 349 ? 40.015 -1.680 -26.987 1.00 77.31 349 ASN A N 1
ATOM 2782 C CA . ASN A 1 349 ? 40.115 -0.505 -27.860 1.00 77.31 349 ASN A CA 1
ATOM 2783 C C . ASN A 1 349 ? 39.961 0.836 -27.124 1.00 77.31 349 ASN A C 1
ATOM 2785 O O . ASN A 1 349 ? 40.554 1.828 -27.539 1.00 77.31 349 ASN A O 1
ATOM 2789 N N . VAL A 1 350 ? 39.208 0.892 -26.021 1.00 65.75 350 VAL A N 1
ATOM 2790 C CA . VAL A 1 350 ? 38.925 2.138 -25.278 1.00 65.75 350 VAL A CA 1
ATOM 2791 C C . VAL A 1 350 ? 39.881 2.322 -24.094 1.00 65.75 350 VAL A C 1
ATOM 2793 O O . VAL A 1 350 ? 40.293 3.448 -23.810 1.00 65.75 350 VAL A O 1
ATOM 2796 N N . GLY A 1 351 ? 40.339 1.233 -23.462 1.00 54.69 351 GLY A N 1
ATOM 2797 C CA . GLY A 1 351 ? 41.342 1.282 -22.386 1.00 54.69 351 GLY A CA 1
ATOM 2798 C C . GLY A 1 351 ? 42.685 1.897 -22.811 1.00 54.69 351 GLY A C 1
ATOM 2799 O O . GLY A 1 351 ? 43.391 2.481 -21.989 1.00 54.69 351 GLY A O 1
ATOM 2800 N N . HIS A 1 352 ? 43.013 1.845 -24.106 1.00 50.22 352 HIS A N 1
ATOM 2801 C CA . HIS A 1 352 ? 44.215 2.469 -24.663 1.00 50.22 352 HIS A CA 1
ATOM 2802 C C . HIS A 1 352 ? 44.064 3.967 -24.967 1.00 50.22 352 HIS A C 1
ATOM 2804 O O . HIS A 1 352 ? 45.069 4.674 -24.959 1.00 50.22 352 HIS A O 1
ATOM 2810 N N . ILE A 1 353 ? 42.845 4.482 -25.171 1.00 47.34 353 ILE A N 1
ATOM 2811 C CA . ILE A 1 353 ? 42.616 5.894 -25.535 1.00 47.34 353 ILE A CA 1
ATOM 2812 C C . ILE A 1 353 ? 42.839 6.826 -24.329 1.00 47.34 353 ILE A C 1
ATOM 2814 O O . ILE A 1 353 ? 43.293 7.958 -24.491 1.00 47.34 353 ILE A O 1
ATOM 2818 N N . CYS A 1 354 ? 42.625 6.347 -23.098 1.00 42.59 354 CYS A N 1
ATOM 2819 C CA . CYS A 1 354 ? 42.825 7.170 -21.900 1.00 42.59 354 CYS A CA 1
ATOM 2820 C C . CYS A 1 354 ? 44.307 7.326 -21.489 1.00 42.59 354 CYS A C 1
ATOM 2822 O O . CYS A 1 354 ? 44.643 8.282 -20.791 1.00 42.59 354 CYS A O 1
ATOM 2824 N N . MET A 1 355 ? 45.216 6.443 -21.929 1.00 38.25 355 MET A N 1
ATOM 2825 C CA . MET A 1 355 ? 46.650 6.535 -21.588 1.00 38.25 355 MET A CA 1
ATOM 2826 C C . MET A 1 355 ? 47.504 7.276 -22.630 1.00 38.25 355 MET A C 1
ATOM 2828 O O . MET A 1 355 ? 48.605 7.727 -22.310 1.00 38.25 355 MET A O 1
ATOM 2832 N N . THR A 1 356 ? 47.018 7.475 -23.857 1.00 40.16 356 THR A N 1
ATOM 2833 C CA . THR A 1 356 ? 47.731 8.251 -24.891 1.00 40.16 356 THR A CA 1
ATOM 2834 C C . THR A 1 356 ? 47.472 9.759 -24.824 1.00 40.16 356 THR A C 1
ATOM 2836 O O . THR A 1 356 ? 48.307 10.526 -25.305 1.00 40.16 356 THR A O 1
ATOM 2839 N N . CYS A 1 357 ? 46.415 10.223 -24.147 1.00 39.19 357 CYS A N 1
ATOM 2840 C CA . CYS A 1 357 ? 46.152 11.661 -23.966 1.00 39.19 357 CYS A CA 1
ATOM 2841 C C . CYS A 1 357 ? 47.053 12.363 -22.927 1.00 39.19 357 CYS A C 1
ATOM 2843 O O . CYS A 1 357 ? 47.113 13.589 -22.919 1.00 39.19 357 CYS A O 1
ATOM 2845 N N . GLN A 1 358 ? 47.820 11.639 -22.099 1.00 33.84 358 GLN A N 1
ATOM 2846 C CA . GLN A 1 358 ? 48.762 12.244 -21.135 1.00 33.84 358 GLN A CA 1
ATOM 2847 C C . GLN A 1 358 ? 50.180 12.489 -21.690 1.00 33.84 358 GLN A C 1
ATOM 2849 O O . GLN A 1 358 ? 51.062 12.950 -20.964 1.00 33.84 358 GLN A O 1
ATOM 2854 N N . LYS A 1 359 ? 50.424 12.222 -22.982 1.00 33.12 359 LYS A N 1
ATOM 2855 C CA . LYS A 1 359 ? 51.736 12.409 -23.632 1.00 33.12 359 LYS A CA 1
ATOM 2856 C C . LYS A 1 359 ? 51.828 13.626 -24.562 1.00 33.12 359 LYS A C 1
ATOM 2858 O O . LYS A 1 359 ? 52.686 13.653 -25.436 1.00 33.12 359 LYS A O 1
ATOM 2863 N N . TRP A 1 360 ? 51.048 14.682 -24.340 1.00 32.31 360 TRP A N 1
ATOM 2864 C CA . TRP A 1 360 ? 51.403 16.007 -24.869 1.00 32.31 360 TRP A CA 1
ATOM 2865 C C . TRP A 1 360 ? 52.363 16.711 -23.899 1.00 32.31 360 TRP A C 1
ATOM 2867 O O . TRP A 1 360 ? 51.989 17.555 -23.089 1.00 32.31 360 TRP A O 1
ATOM 2877 N N . LYS A 1 361 ? 53.643 16.316 -23.952 1.00 33.25 361 LYS A N 1
ATOM 2878 C CA . LYS A 1 361 ? 54.734 17.093 -23.351 1.00 33.25 361 LYS A CA 1
ATOM 2879 C C . LYS A 1 361 ? 54.816 18.435 -24.082 1.00 33.25 361 LYS A C 1
ATOM 2881 O O . LYS A 1 361 ? 55.124 18.467 -25.270 1.00 33.25 361 LYS A O 1
ATOM 2886 N N . HIS A 1 362 ? 54.611 19.528 -23.351 1.00 33.44 362 HIS A N 1
ATOM 2887 C CA . HIS A 1 362 ? 55.056 20.864 -23.749 1.00 33.44 362 HIS A CA 1
ATOM 2888 C C . HIS A 1 362 ? 56.493 20.805 -24.306 1.00 33.44 362 HIS A C 1
ATOM 2890 O O . HIS A 1 362 ? 57.369 20.248 -23.630 1.00 33.44 362 HIS A O 1
ATOM 2896 N N . PRO A 1 363 ? 56.789 21.399 -25.477 1.00 36.19 363 PRO A N 1
ATOM 2897 C CA . PRO A 1 363 ? 58.164 21.527 -25.922 1.00 36.19 363 PRO A CA 1
ATOM 2898 C C . PRO A 1 363 ? 58.857 22.557 -25.023 1.00 36.19 363 PRO A C 1
ATOM 2900 O O . PRO A 1 363 ? 58.660 23.766 -25.148 1.00 36.19 363 PRO A O 1
ATOM 2903 N N . LYS A 1 364 ? 59.672 22.078 -24.077 1.00 36.34 364 LYS A N 1
ATOM 2904 C CA . LYS A 1 364 ? 60.665 22.924 -23.412 1.00 36.34 364 LYS A CA 1
ATOM 2905 C C . LYS A 1 364 ? 61.667 23.368 -24.475 1.00 36.34 364 LYS A C 1
ATOM 2907 O O . LYS A 1 364 ? 62.445 22.554 -24.963 1.00 36.34 364 LYS A O 1
ATOM 2912 N N . ARG A 1 365 ? 61.650 24.664 -24.799 1.00 40.16 365 ARG A N 1
ATOM 2913 C CA . ARG A 1 365 ? 62.764 25.367 -25.445 1.00 40.16 365 ARG A CA 1
ATOM 2914 C C . ARG A 1 365 ? 64.067 25.017 -24.720 1.00 40.16 365 ARG A C 1
ATOM 2916 O O . ARG A 1 365 ? 64.203 25.339 -23.541 1.00 40.16 365 ARG A O 1
ATOM 2923 N N . ARG A 1 366 ? 65.016 24.416 -25.437 1.00 34.78 366 ARG A N 1
ATOM 2924 C CA . ARG A 1 366 ? 66.455 24.597 -25.216 1.00 34.78 366 ARG A CA 1
ATOM 2925 C C . ARG A 1 366 ? 67.154 24.677 -26.572 1.00 34.78 366 ARG A C 1
ATOM 2927 O O . ARG A 1 366 ? 67.113 23.743 -27.360 1.00 34.78 366 ARG A O 1
ATOM 2934 N N . GLU A 1 367 ? 67.663 25.879 -26.796 1.00 44.38 367 GLU A N 1
ATOM 2935 C CA . GLU A 1 367 ? 68.716 26.362 -27.691 1.00 44.38 367 GLU A CA 1
ATOM 2936 C C . GLU A 1 367 ? 69.586 25.327 -28.420 1.00 44.38 367 GLU A C 1
ATOM 2938 O O . GLU A 1 367 ? 70.177 24.455 -27.791 1.00 44.38 367 GLU A O 1
ATOM 2943 N N . GLN A 1 368 ? 69.832 25.577 -29.714 1.00 35.59 368 GLN A N 1
ATOM 2944 C CA . GLN A 1 368 ? 71.163 25.368 -30.283 1.00 35.59 368 GLN A CA 1
ATOM 2945 C C . GLN A 1 368 ? 71.492 26.433 -31.349 1.00 35.59 368 GLN A C 1
ATOM 2947 O O . GLN A 1 368 ? 70.798 26.616 -32.342 1.00 35.59 368 GLN A O 1
ATOM 2952 N N . ASN A 1 369 ? 72.575 27.132 -31.045 1.00 39.66 369 ASN A N 1
ATOM 2953 C CA . ASN A 1 369 ? 73.335 28.170 -31.735 1.00 39.66 369 ASN A CA 1
ATOM 2954 C C . ASN A 1 369 ? 73.808 27.863 -33.189 1.00 39.66 369 ASN A C 1
ATOM 2956 O O . ASN A 1 369 ? 74.209 26.734 -33.464 1.00 39.66 369 ASN A O 1
ATOM 2960 N N . ARG A 1 370 ? 73.982 28.953 -33.973 1.00 38.62 370 ARG A N 1
ATOM 2961 C CA . ARG A 1 370 ? 74.972 29.259 -35.057 1.00 38.62 370 ARG A CA 1
ATOM 2962 C C . ARG A 1 370 ? 74.619 29.169 -36.564 1.00 38.62 370 ARG A C 1
ATOM 2964 O O . ARG A 1 370 ? 74.282 28.100 -37.066 1.00 38.62 370 ARG A O 1
ATOM 2971 N N . ARG A 1 371 ? 75.041 30.267 -37.235 1.00 37.56 371 ARG A N 1
ATOM 2972 C CA . ARG A 1 371 ? 75.189 30.640 -38.668 1.00 37.56 371 ARG A CA 1
ATOM 2973 C C . ARG A 1 371 ? 73.977 31.408 -39.221 1.00 37.56 371 ARG A C 1
ATOM 2975 O O . ARG A 1 371 ? 72.892 30.845 -39.235 1.00 37.56 371 ARG A O 1
ATOM 2982 N N . ASP A 1 372 ? 74.053 32.691 -39.583 1.00 34.66 372 ASP A N 1
ATOM 2983 C CA . ASP A 1 372 ? 75.180 33.559 -39.996 1.00 34.66 372 ASP A CA 1
ATOM 2984 C C . ASP A 1 372 ? 75.351 34.838 -39.161 1.00 34.66 372 ASP A C 1
ATOM 2986 O O . ASP A 1 372 ? 74.344 35.321 -38.590 1.00 34.66 372 ASP A O 1
#

Secondary structure (DSSP, 8-state):
--HHHHHHHHHHHHHT--S-SSSSSSHHHHHTT-HHHHHHHHHHHHHHHHHHHHHHHS--HHHHHHHHHHHHHH-HHHHHHHHHHHHHHHHHH--HHHHHHHHHHHHHHHHHHHHHHHHHHHTGGGS----PPPSS-STT--HHHHH--S-HHHHHHHHHHHHHHHHHHHHTT-HHHHHHHHHHHHHHHHHHHGGG--SS-TT--GGGGHHHHHHHHHHHHHHHHHHHHHHHHHHHHHHHHHHHHHHT-SS-----GGGG-------HHHHHHHHHHHHHHHHHHTT--TT-EEEE-TTS-EEEEETTEEEE---S-THHHHHHHHHTTTTTSTTHHHHHHHHHHHHHHHTTHHHHTT--------------

Foldseek 3Di:
DPLVLLLVLLLVVLQLDPLDQCLEQHLNNVLVVRVLRNVLVVLLVVLVVQLVVCLVPVPDLLVSLVSLLSSCLSDVLCVCVSLVLLVLLLVLSPDPSSVVSSVSSNVSSCVSNVVPVVCCLVVLVVDDQPADQQPPDDDVGDLCCLQQVDPPVVSCLLQVLLVQLCVVCVVVVPSVSVSLVVVLVVLSVQLVVCSCHDPSNRRDRSSSSSSSNSSSSSSSSSSSVVVVVLVVVVVVVVVVVVVVVVVPVPDDDDDPCVVVPPSPDDDVVVSVVSVCVSCVVSCVVLLNDVVWDFDADPVRFTWIDDPPDIDGDDHSDPVVVSVCVVVCPCCNDPCNVVVVVVVVCCCVPVVVVVVVVVPPDDPDDDDDDDDD

pLDDT: mean 84.17, std 16.35, range [32.31, 98.5]

Radius of gyration: 29.32 Å; chains: 1; bounding box: 114×69×79 Å

Sequence (372 aa):
FPIPELLTLASVVFLYDESFTIYGGNIASTMAGEFSFSISLSLAVLGFGLLIRAFNEHRGKMLTALIVALSALSHGIVLLFVFGGVVLLATVWFERRSTITATTILITAVSLSSFWVLPFLTGHAYMTDMKYEPRPSGASDSFWSMYFPLATFWDIVITGFAIIAFFNFIKARNRTGMWMGIYCVVLVFGVYFGRESLPVIGLLWNPRLLPFLYLLRYFLMVIGVYQSAVWLVAFYRLQQLGRKALQQQSVEEIKPVESISDNPKFNLAWVTVFTVLVVSIIGFRFQEMPFGKLTTNAAGETIYRWGFISTKATNDGFVDGWARWNFTGYEGKSAYAEYRAVVETMKTNVGHICMTCQKWKHPKRREQNRRD